Protein AF-A0A969PGS1-F1 (afdb_monomer_lite)

pLDDT: mean 83.08, std 19.64, range [33.75, 97.25]

Sequence (190 aa):
MTLTTQSNIQSPVSETIEQEKPIFIGGLQRSGTSLVRAIMGSHPSLAIYKSDLPLWTKFYKHKKDLDLNNLEVTKQLLDEIVADRKTLKIIGLTFDTEEILETLKDEPNITFGVLFKHLLKQYAKLIGRPRWGLKTPHNEFWSDAIFEAYPDAKMIHLIRDPRDVAVSVDSRGWDKPLEKPVVNGKNLPN

Radius of gyration: 22.33 Å; chains: 1; bounding box: 104×41×46 Å

Structure (mmCIF, N/CA/C/O backbone):
data_AF-A0A969PGS1-F1
#
_entry.id   AF-A0A969PGS1-F1
#
loop_
_atom_site.group_PDB
_atom_site.id
_atom_site.type_symbol
_atom_site.label_atom_id
_atom_site.label_alt_id
_atom_site.label_comp_id
_atom_site.label_asym_id
_atom_site.label_entity_id
_atom_site.label_seq_id
_atom_site.pdbx_PDB_ins_code
_atom_site.Cartn_x
_atom_site.Cartn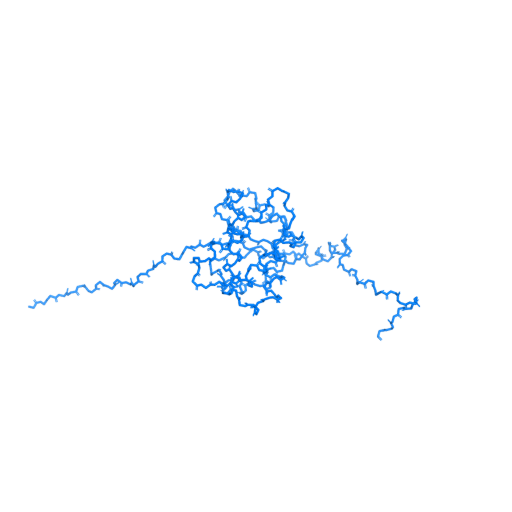_y
_atom_site.Cartn_z
_atom_site.occupancy
_atom_site.B_iso_or_equiv
_atom_site.auth_seq_id
_atom_site.auth_comp_id
_atom_site.auth_asym_id
_atom_site.auth_atom_id
_atom_site.pdbx_PDB_model_num
ATOM 1 N N . MET A 1 1 ? -61.762 -20.982 12.038 1.00 36.66 1 MET A N 1
ATOM 2 C CA . MET A 1 1 ? -61.014 -21.558 10.898 1.00 36.66 1 MET A CA 1
ATOM 3 C C . MET A 1 1 ? -60.669 -20.411 9.967 1.00 36.66 1 MET A C 1
ATOM 5 O O . MET A 1 1 ? -61.593 -19.789 9.482 1.00 36.66 1 MET A O 1
ATOM 9 N N . THR A 1 2 ? -59.441 -19.973 9.734 1.00 33.75 2 THR A N 1
ATOM 10 C CA . THR A 1 2 ? -58.105 -20.339 10.223 1.00 33.75 2 THR A CA 1
ATOM 11 C C . THR A 1 2 ? -57.273 -19.079 9.958 1.00 33.75 2 THR A C 1
ATOM 13 O O . THR A 1 2 ? -57.316 -18.554 8.849 1.00 33.75 2 THR A O 1
ATOM 16 N N . LEU A 1 3 ? -56.602 -18.548 10.981 1.00 36.88 3 LEU A N 1
ATOM 17 C CA . LEU A 1 3 ? -55.660 -17.434 10.859 1.00 36.88 3 LEU A CA 1
ATOM 18 C C . LEU A 1 3 ? -54.369 -17.983 10.245 1.00 36.88 3 LEU A C 1
ATOM 20 O O . LEU A 1 3 ? -53.770 -18.886 10.827 1.00 36.88 3 LEU A O 1
ATOM 24 N N . THR A 1 4 ? -53.945 -17.463 9.095 1.00 36.41 4 THR A N 1
ATOM 25 C CA . THR A 1 4 ? -52.651 -17.820 8.496 1.00 36.41 4 THR A CA 1
ATOM 26 C C . THR A 1 4 ? -51.683 -16.662 8.693 1.00 36.41 4 THR A C 1
ATOM 28 O O . THR A 1 4 ? -51.737 -15.645 8.005 1.00 36.41 4 THR A O 1
ATOM 31 N N . THR A 1 5 ? -50.827 -16.820 9.694 1.00 35.81 5 THR A N 1
ATOM 32 C CA . THR A 1 5 ? -49.725 -15.936 10.068 1.00 35.81 5 THR A CA 1
ATOM 33 C C . THR A 1 5 ? -48.700 -15.860 8.932 1.00 35.81 5 THR A C 1
ATOM 35 O O . THR A 1 5 ? -48.116 -16.876 8.561 1.00 35.81 5 THR A O 1
ATOM 38 N N . GLN A 1 6 ? -48.453 -14.668 8.382 1.00 36.72 6 GLN A N 1
ATOM 39 C CA . GLN A 1 6 ? -47.288 -14.433 7.526 1.00 36.72 6 GLN A CA 1
ATOM 40 C C . GLN A 1 6 ? -46.036 -14.396 8.410 1.00 36.72 6 GLN A C 1
ATOM 42 O O . GLN A 1 6 ? -45.841 -13.472 9.198 1.00 36.72 6 GLN A O 1
ATOM 47 N N . SER A 1 7 ? -45.197 -15.424 8.302 1.00 35.94 7 SER A N 1
ATOM 48 C CA . SER A 1 7 ? -43.874 -15.455 8.918 1.00 35.94 7 SER A CA 1
ATOM 49 C C . SER A 1 7 ? -42.928 -14.558 8.122 1.00 35.94 7 SER A C 1
ATOM 51 O O . SER A 1 7 ? -42.422 -14.938 7.065 1.00 35.94 7 SER A O 1
ATOM 53 N N . ASN A 1 8 ? -42.713 -13.354 8.638 1.00 36.91 8 ASN A N 1
ATOM 54 C CA . ASN A 1 8 ? -41.677 -12.435 8.200 1.00 36.91 8 ASN A CA 1
ATOM 55 C C . ASN A 1 8 ? -40.302 -13.020 8.580 1.00 36.91 8 ASN A C 1
ATOM 57 O O . ASN A 1 8 ? -39.896 -12.955 9.740 1.00 36.91 8 ASN A O 1
ATOM 61 N N . ILE A 1 9 ? -39.606 -13.645 7.625 1.00 40.38 9 ILE A N 1
ATOM 62 C CA . ILE A 1 9 ? -38.211 -14.067 7.811 1.00 40.38 9 ILE A CA 1
ATOM 63 C C . ILE A 1 9 ? -37.344 -12.831 7.575 1.00 40.38 9 ILE A C 1
ATOM 65 O O . ILE A 1 9 ? -36.879 -12.567 6.469 1.00 40.38 9 ILE A O 1
ATOM 69 N N . GLN A 1 10 ? -37.164 -12.047 8.632 1.00 38.75 10 GLN A N 1
ATOM 70 C CA . GLN A 1 10 ? -36.150 -11.005 8.680 1.00 38.75 10 GLN A CA 1
ATOM 71 C C . GLN A 1 10 ? -34.785 -11.703 8.807 1.00 38.75 10 GLN A C 1
ATOM 73 O O . GLN A 1 10 ? -34.473 -12.283 9.847 1.00 38.75 10 GLN A O 1
ATOM 78 N N . SER A 1 11 ? -33.989 -11.704 7.735 1.00 33.75 11 SER A N 1
ATOM 79 C CA . SER A 1 11 ? -32.588 -12.139 7.786 1.00 33.75 11 SER A CA 1
ATOM 80 C C . SER A 1 11 ? -31.799 -11.260 8.772 1.00 33.75 11 SER A C 1
ATOM 82 O O . SER A 1 11 ? -32.029 -10.046 8.811 1.00 33.75 11 SER A O 1
ATOM 84 N N . PRO A 1 12 ? -30.887 -11.829 9.580 1.00 40.16 12 PRO A N 1
ATOM 85 C CA . PRO A 1 12 ? -30.201 -11.075 10.616 1.00 40.16 12 PRO A CA 1
ATOM 86 C C . PRO A 1 12 ? -29.143 -10.154 9.992 1.00 40.16 12 PRO A C 1
ATOM 88 O O . PRO A 1 12 ? -28.261 -10.602 9.269 1.00 40.16 12 PRO A O 1
ATOM 91 N N . VAL A 1 13 ? -29.292 -8.860 10.280 1.00 41.94 13 VAL A N 1
ATOM 92 C CA . VAL A 1 13 ? -28.243 -7.842 10.458 1.00 41.94 13 VAL A CA 1
ATOM 93 C C . VAL A 1 13 ? -27.029 -7.973 9.523 1.00 41.94 13 VAL A C 1
ATOM 95 O O . VAL A 1 13 ? -25.998 -8.533 9.881 1.00 41.94 13 VAL A O 1
ATOM 98 N N . SER A 1 14 ? -27.115 -7.382 8.330 1.00 38.38 14 SER A N 1
ATOM 99 C CA . SER A 1 14 ? -25.914 -6.974 7.596 1.00 38.38 14 SER A CA 1
ATOM 100 C C . SER A 1 14 ? -25.406 -5.674 8.213 1.00 38.38 14 SER A C 1
ATOM 102 O O . SER A 1 14 ? -25.828 -4.590 7.813 1.00 38.38 14 SER A O 1
ATOM 104 N N . GLU A 1 15 ? -24.534 -5.776 9.216 1.00 39.56 15 GLU A N 1
ATOM 105 C CA . GLU A 1 15 ? -23.611 -4.683 9.518 1.00 39.56 15 GLU A CA 1
ATOM 106 C C . GLU A 1 15 ? -22.914 -4.317 8.207 1.00 39.56 15 GLU A C 1
ATOM 108 O O . GLU A 1 15 ? -22.317 -5.164 7.540 1.00 39.56 15 GLU A O 1
ATOM 113 N N . THR A 1 16 ? -23.069 -3.072 7.770 1.00 35.62 16 THR A N 1
ATOM 114 C CA . THR A 1 16 ? -22.354 -2.531 6.617 1.00 35.62 16 THR A CA 1
ATOM 115 C C . THR A 1 16 ? -20.860 -2.590 6.926 1.00 35.62 16 THR A C 1
ATOM 117 O O . THR A 1 16 ? -20.318 -1.665 7.522 1.00 35.62 16 THR A O 1
ATOM 120 N N . ILE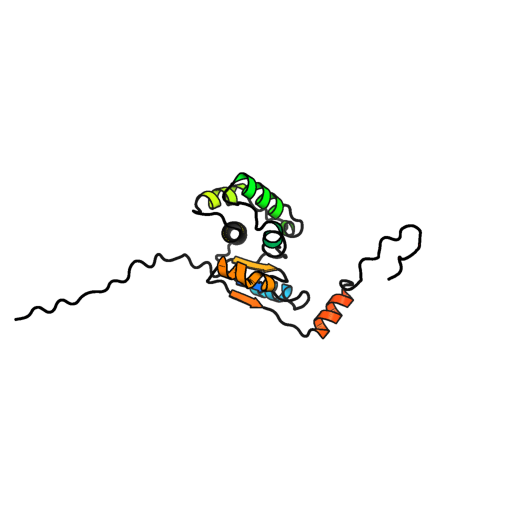 A 1 17 ? -20.194 -3.684 6.544 1.00 48.81 17 ILE A N 1
ATOM 121 C CA . ILE A 1 17 ? -18.734 -3.737 6.472 1.00 48.81 17 ILE A CA 1
ATOM 122 C C . ILE A 1 17 ? -18.348 -2.592 5.542 1.00 48.81 17 ILE A C 1
ATOM 124 O O . ILE A 1 17 ? -18.758 -2.578 4.376 1.00 48.81 17 ILE A O 1
ATOM 128 N N . GLU A 1 18 ? -17.648 -1.591 6.070 1.00 59.03 18 GLU A N 1
ATOM 129 C CA . GLU A 1 18 ? -17.181 -0.461 5.280 1.00 59.03 18 GLU A CA 1
ATOM 130 C C . GLU A 1 18 ? -16.312 -1.013 4.140 1.00 59.03 18 GLU A C 1
ATOM 132 O O . GLU A 1 18 ? -15.237 -1.568 4.354 1.00 59.03 18 GLU A O 1
ATOM 137 N N . GLN A 1 19 ? -16.842 -0.964 2.916 1.00 72.94 19 GLN A N 1
ATOM 138 C CA . GLN A 1 19 ? -16.181 -1.529 1.744 1.00 72.94 19 GLN A CA 1
ATOM 139 C C . GLN A 1 19 ? -15.018 -0.614 1.338 1.00 72.94 19 GLN A C 1
ATOM 141 O O . GLN A 1 19 ? -15.235 0.425 0.709 1.00 72.94 19 GLN A O 1
ATOM 146 N N . GLU A 1 20 ? -13.789 -0.997 1.691 1.00 83.19 20 GLU A N 1
ATOM 147 C CA . GLU A 1 20 ? -12.560 -0.248 1.398 1.00 83.19 20 GLU A CA 1
ATOM 148 C C . GLU A 1 20 ? -12.310 -0.091 -0.119 1.00 83.19 20 GLU A C 1
ATOM 150 O O . GLU A 1 20 ? -11.747 0.911 -0.573 1.00 83.19 20 GLU A O 1
ATOM 155 N N . LYS A 1 21 ? -12.736 -1.070 -0.932 1.00 92.06 21 LYS A N 1
ATOM 156 C CA . LYS A 1 21 ? -12.566 -1.153 -2.398 1.00 92.06 21 LYS A CA 1
ATOM 157 C C . LYS A 1 21 ? -11.194 -0.671 -2.895 1.00 92.06 21 LYS A C 1
ATOM 159 O O . LYS A 1 21 ? -11.147 0.148 -3.833 1.00 92.06 21 LYS A O 1
ATOM 164 N N . PRO A 1 22 ? -10.071 -1.123 -2.311 1.00 95.56 22 PRO A N 1
ATOM 165 C CA . PRO A 1 22 ? -8.759 -0.651 -2.715 1.00 95.56 22 PRO A CA 1
ATOM 166 C C . PRO A 1 22 ? -8.369 -1.180 -4.092 1.00 95.56 22 PRO A C 1
ATOM 168 O O . PRO A 1 22 ? -8.773 -2.265 -4.518 1.00 95.56 22 PRO A O 1
ATOM 171 N N . ILE A 1 23 ? -7.552 -0.403 -4.801 1.00 96.50 23 ILE A N 1
ATOM 172 C CA . ILE A 1 23 ? -7.027 -0.798 -6.110 1.00 96.50 23 ILE A CA 1
ATOM 173 C C . ILE A 1 23 ? -5.558 -1.168 -5.975 1.00 96.50 23 ILE A C 1
ATOM 175 O O . ILE A 1 23 ? -4.730 -0.337 -5.605 1.00 96.50 23 ILE A O 1
ATOM 179 N N . PHE A 1 24 ? -5.228 -2.398 -6.346 1.00 97.25 24 PHE A N 1
ATOM 180 C CA . PHE A 1 24 ? -3.862 -2.881 -6.439 1.00 97.25 24 PHE A CA 1
ATOM 181 C C . PHE A 1 24 ? -3.425 -2.934 -7.896 1.00 97.25 24 PHE A C 1
ATOM 183 O O . PHE A 1 24 ? -4.167 -3.375 -8.767 1.00 97.25 24 PHE A O 1
ATOM 190 N N . ILE A 1 25 ? -2.208 -2.476 -8.165 1.00 96.56 25 ILE A N 1
ATOM 191 C CA . ILE A 1 25 ? -1.581 -2.572 -9.482 1.00 96.56 25 ILE A CA 1
ATOM 192 C C . ILE A 1 25 ? -0.371 -3.490 -9.349 1.00 96.56 25 ILE A C 1
ATOM 194 O O . ILE A 1 25 ? 0.543 -3.211 -8.564 1.00 96.56 25 ILE A O 1
ATOM 198 N N . GLY A 1 26 ? -0.377 -4.558 -10.139 1.00 94.44 26 GLY A N 1
ATOM 199 C CA . GLY A 1 26 ? 0.683 -5.552 -10.238 1.00 94.44 26 GLY A CA 1
ATOM 200 C C . GLY A 1 26 ? 1.088 -5.806 -11.688 1.00 94.44 26 GLY A C 1
ATOM 201 O O . GLY A 1 26 ? 0.601 -5.178 -12.631 1.00 94.44 26 GLY A O 1
ATOM 202 N N . GLY A 1 27 ? 2.012 -6.730 -11.855 1.00 92.25 27 GLY A N 1
ATOM 203 C CA . GLY A 1 27 ? 2.620 -7.140 -13.104 1.00 92.25 27 GLY A CA 1
ATOM 204 C C . GLY A 1 27 ? 4.138 -7.122 -13.006 1.00 92.25 27 GLY A C 1
ATOM 205 O O . GLY A 1 27 ? 4.740 -6.456 -12.149 1.00 92.25 27 GLY A O 1
ATOM 206 N N . LEU A 1 28 ? 4.750 -7.821 -13.959 1.00 89.44 28 LEU A N 1
ATOM 207 C CA . LEU A 1 28 ? 6.194 -7.887 -14.116 1.00 89.44 28 LEU A CA 1
ATOM 208 C C . LEU A 1 28 ? 6.804 -6.476 -14.207 1.00 89.44 28 LEU A C 1
ATOM 210 O O . LEU A 1 28 ? 6.205 -5.519 -14.722 1.00 89.44 28 LEU A O 1
ATOM 214 N N . GLN A 1 29 ? 8.029 -6.325 -13.699 1.00 85.94 29 GLN A N 1
ATOM 215 C CA . GLN A 1 29 ? 8.779 -5.094 -13.917 1.00 85.94 29 GLN A CA 1
ATOM 216 C C . GLN A 1 29 ? 8.887 -4.810 -15.420 1.00 85.94 29 GLN A C 1
ATOM 218 O O . GLN A 1 29 ? 8.986 -5.719 -16.234 1.00 85.94 29 GLN A O 1
ATOM 223 N N . ARG A 1 30 ? 8.888 -3.523 -15.785 1.00 89.38 30 ARG A N 1
ATOM 224 C CA . ARG A 1 30 ? 8.937 -3.035 -17.181 1.00 89.38 30 ARG A CA 1
ATOM 225 C C . ARG A 1 30 ? 7.651 -3.224 -18.010 1.00 89.38 30 ARG A C 1
ATOM 227 O O . ARG A 1 30 ? 7.603 -2.754 -19.146 1.00 89.38 30 ARG A O 1
ATOM 234 N N . SER A 1 31 ? 6.570 -3.737 -17.422 1.00 91.50 31 SER A N 1
ATOM 235 C CA . SER A 1 31 ? 5.251 -3.850 -18.078 1.00 91.50 31 SER A CA 1
ATOM 236 C C . SER A 1 31 ? 4.413 -2.561 -18.075 1.00 91.50 31 SER A C 1
ATOM 238 O O . SER A 1 31 ? 3.216 -2.600 -18.324 1.00 91.50 31 SER A O 1
ATOM 240 N N . GLY A 1 32 ? 4.998 -1.400 -17.756 1.00 91.75 32 GLY A N 1
ATOM 241 C CA . GLY A 1 32 ? 4.262 -0.126 -17.720 1.00 91.75 32 GLY A CA 1
ATOM 242 C C . GLY A 1 32 ? 3.457 0.128 -16.438 1.00 91.75 32 GLY A C 1
ATOM 243 O O . GLY A 1 32 ? 2.676 1.075 -16.384 1.00 91.75 32 GLY A O 1
ATOM 244 N N . THR A 1 33 ? 3.681 -0.639 -15.364 1.00 93.06 33 THR A N 1
ATOM 245 C CA . THR A 1 33 ? 2.947 -0.480 -14.088 1.00 93.06 33 THR A CA 1
ATOM 246 C C . THR A 1 33 ? 3.081 0.930 -13.497 1.00 93.06 33 THR A C 1
ATOM 248 O O . THR A 1 33 ? 2.145 1.454 -12.899 1.00 93.06 33 THR A O 1
ATOM 251 N N . SER A 1 34 ? 4.225 1.594 -13.694 1.00 92.25 34 SER A N 1
ATOM 252 C CA . SER A 1 34 ? 4.438 2.987 -13.271 1.00 92.25 34 SER A CA 1
ATOM 253 C C . SER A 1 34 ? 3.651 4.011 -14.095 1.00 92.25 34 SER A C 1
ATOM 255 O O . SER A 1 34 ? 3.291 5.049 -13.544 1.00 92.25 34 SER A O 1
ATOM 257 N N . LEU A 1 35 ? 3.384 3.730 -15.376 1.00 94.38 35 LEU A N 1
ATOM 258 C CA . LEU A 1 35 ? 2.561 4.584 -16.237 1.00 94.38 35 LEU A CA 1
ATOM 259 C C . LEU A 1 35 ? 1.092 4.485 -15.824 1.00 94.38 35 LEU A C 1
ATOM 261 O O . LEU A 1 35 ? 0.465 5.506 -15.566 1.00 94.38 35 LEU A O 1
ATOM 265 N N . VAL A 1 36 ? 0.573 3.264 -15.662 1.00 94.81 36 VAL A N 1
ATOM 266 C CA . VAL A 1 36 ? -0.807 3.050 -15.192 1.00 94.81 36 VAL A CA 1
ATOM 267 C C . VAL A 1 36 ? -1.017 3.666 -13.810 1.00 94.81 36 VAL A C 1
ATOM 269 O O . VAL A 1 36 ? -1.988 4.385 -13.606 1.00 94.81 36 VAL A O 1
ATOM 272 N N . ARG A 1 37 ? -0.061 3.503 -12.886 1.00 94.88 37 ARG A N 1
ATOM 273 C CA . ARG A 1 37 ? -0.065 4.207 -11.593 1.00 94.88 37 ARG A CA 1
ATOM 274 C C . ARG A 1 37 ? -0.165 5.725 -11.749 1.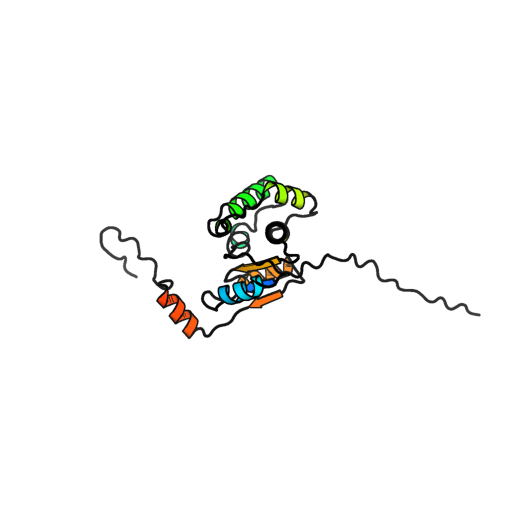00 94.88 37 ARG A C 1
ATOM 276 O O . ARG A 1 37 ? -0.884 6.355 -10.984 1.00 94.88 37 ARG A O 1
ATOM 283 N N . ALA A 1 38 ? 0.572 6.319 -12.690 1.00 94.31 38 ALA A N 1
ATOM 284 C CA . ALA A 1 38 ? 0.536 7.762 -12.919 1.00 94.31 38 ALA A CA 1
ATOM 285 C C . ALA A 1 38 ? -0.830 8.225 -13.452 1.00 94.31 38 ALA A C 1
ATOM 287 O O . ALA A 1 38 ? -1.360 9.205 -12.941 1.00 94.31 38 ALA A O 1
ATOM 288 N N . ILE A 1 39 ? -1.411 7.488 -14.406 1.00 95.56 39 ILE A N 1
ATOM 289 C CA . ILE A 1 39 ? -2.744 7.765 -14.967 1.00 95.56 39 ILE A CA 1
ATOM 290 C C . ILE A 1 39 ? -3.829 7.619 -13.894 1.00 95.56 39 ILE A C 1
ATOM 292 O O . ILE A 1 39 ? -4.684 8.480 -13.739 1.00 95.56 39 ILE A O 1
ATOM 296 N N . MET A 1 40 ? -3.804 6.539 -13.116 1.00 94.81 40 MET A N 1
ATOM 297 C CA . MET A 1 40 ? -4.817 6.317 -12.084 1.00 94.81 40 MET A CA 1
ATOM 298 C C . MET A 1 40 ? -4.658 7.271 -10.900 1.00 94.81 40 MET A C 1
ATOM 300 O O . MET A 1 40 ? -5.647 7.773 -10.374 1.00 94.81 40 MET A O 1
ATOM 304 N N . GLY A 1 41 ? -3.418 7.559 -10.501 1.00 92.88 41 GLY A N 1
ATOM 305 C CA . GLY A 1 41 ? -3.109 8.486 -9.414 1.00 92.88 41 GLY A CA 1
ATOM 306 C C . GLY A 1 41 ? -3.395 9.957 -9.737 1.00 92.88 41 GLY A C 1
ATOM 307 O O . GLY A 1 41 ? -3.347 10.781 -8.827 1.00 92.88 41 GLY A O 1
ATOM 308 N N . SER A 1 42 ? -3.695 10.313 -10.995 1.00 94.12 42 SER A N 1
ATOM 309 C CA . SER A 1 42 ? -4.196 11.651 -11.339 1.00 94.12 42 SER A CA 1
ATOM 310 C C . SER A 1 42 ? -5.702 11.801 -11.111 1.00 94.12 42 SER A C 1
ATOM 312 O O . SER A 1 42 ? -6.213 12.918 -11.172 1.00 94.12 42 SER A O 1
ATOM 314 N N . HIS A 1 43 ? -6.428 10.708 -10.852 1.00 95.62 43 HIS A N 1
ATOM 315 C CA . HIS A 1 43 ? -7.863 10.764 -10.608 1.00 95.62 43 HIS A CA 1
ATOM 316 C C . HIS A 1 43 ? -8.167 11.419 -9.248 1.00 95.62 43 HIS A C 1
ATOM 318 O O . HIS A 1 43 ? -7.583 11.030 -8.232 1.00 95.62 43 HIS A O 1
ATOM 324 N N . PRO A 1 44 ? -9.121 12.368 -9.167 1.00 95.44 44 PRO A N 1
ATOM 325 C CA . PRO A 1 44 ? -9.325 13.154 -7.957 1.00 95.44 44 PRO A CA 1
ATOM 326 C C . PRO A 1 44 ? -9.873 12.371 -6.758 1.00 95.44 44 PRO A C 1
ATOM 328 O O . PRO A 1 44 ? -9.863 12.874 -5.637 1.00 95.44 44 PRO A O 1
ATOM 331 N N . SER A 1 45 ? -10.340 11.145 -6.981 1.00 95.38 45 SER A N 1
ATOM 332 C CA . SER A 1 45 ? -10.902 10.288 -5.939 1.00 95.38 45 SER A CA 1
ATOM 333 C C . SER A 1 45 ? -9.952 9.194 -5.437 1.00 95.38 45 SER A C 1
ATOM 335 O O . SER A 1 45 ? -10.383 8.393 -4.615 1.00 95.38 45 SER A O 1
ATOM 337 N N . LEU A 1 46 ? -8.728 9.073 -5.969 1.00 95.75 46 LEU A N 1
ATOM 338 C CA . LEU A 1 46 ? -7.862 7.918 -5.712 1.00 95.75 46 LEU A CA 1
ATOM 339 C C . LEU A 1 46 ? -6.428 8.341 -5.385 1.00 95.75 46 LEU A C 1
ATOM 341 O O . LEU A 1 46 ? -5.732 8.935 -6.204 1.00 95.75 46 LEU A O 1
ATOM 345 N N . ALA A 1 47 ? -5.971 7.970 -4.197 1.00 95.06 47 ALA A N 1
ATOM 346 C CA . ALA A 1 47 ? -4.580 8.044 -3.797 1.00 95.06 47 ALA A CA 1
ATOM 347 C C . ALA A 1 47 ? -3.853 6.758 -4.182 1.00 95.06 47 ALA A C 1
ATOM 349 O O . ALA A 1 47 ? -4.179 5.689 -3.679 1.00 95.06 47 ALA A O 1
ATOM 350 N N . ILE A 1 48 ? -2.824 6.856 -5.021 1.00 93.81 48 IL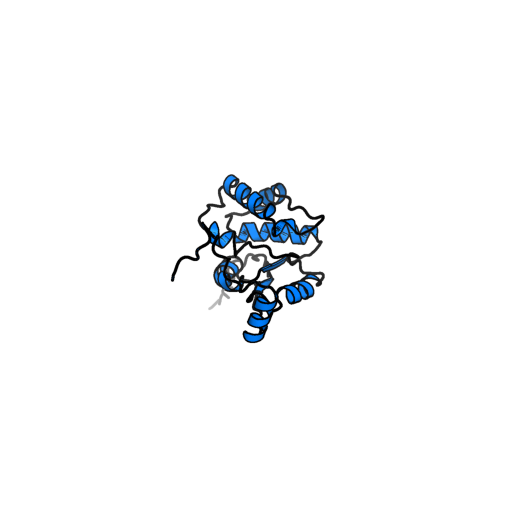E A N 1
ATOM 351 C CA . ILE A 1 48 ? -1.842 5.782 -5.188 1.00 93.81 48 ILE A CA 1
ATOM 352 C C . ILE A 1 48 ? -0.472 6.364 -4.888 1.00 93.81 48 ILE A C 1
ATOM 354 O O . ILE A 1 48 ? -0.104 7.394 -5.461 1.00 93.81 48 ILE A O 1
ATOM 358 N N . TYR A 1 49 ? 0.280 5.699 -4.009 1.00 88.62 49 TYR A N 1
ATOM 359 C CA . TYR A 1 49 ? 1.613 6.150 -3.624 1.00 88.62 49 TYR A CA 1
ATOM 360 C C . TYR A 1 49 ? 2.475 6.419 -4.864 1.00 88.62 49 TYR A C 1
ATOM 362 O O . TYR A 1 49 ? 2.481 5.637 -5.816 1.00 88.62 49 TYR A O 1
ATOM 370 N N . LYS A 1 50 ? 3.174 7.562 -4.901 1.00 84.38 50 LYS A N 1
ATOM 371 C CA . LYS A 1 50 ? 3.900 8.010 -6.109 1.00 84.38 50 LYS A CA 1
ATOM 372 C C . LYS A 1 50 ? 5.088 7.113 -6.473 1.00 84.38 50 LYS A C 1
ATOM 374 O O . LYS A 1 50 ? 5.519 7.105 -7.626 1.00 84.38 50 LYS A O 1
ATOM 379 N N . SER A 1 51 ? 5.593 6.364 -5.500 1.00 83.56 51 SER A N 1
ATOM 380 C CA . SER A 1 51 ? 6.680 5.396 -5.629 1.00 83.56 51 SER A CA 1
ATOM 381 C C . SER A 1 51 ? 6.179 3.983 -5.316 1.00 83.56 51 SER A C 1
ATOM 383 O O . SER A 1 51 ? 5.040 3.796 -4.899 1.00 83.56 51 SER A O 1
ATOM 385 N N . ASP A 1 52 ? 7.041 2.988 -5.506 1.00 85.25 52 ASP A N 1
ATOM 386 C CA . ASP A 1 52 ? 6.801 1.646 -4.985 1.00 85.25 52 ASP A CA 1
ATOM 387 C C . ASP A 1 52 ? 6.840 1.685 -3.454 1.00 85.25 52 ASP A C 1
ATOM 389 O O . ASP A 1 52 ? 7.817 2.167 -2.873 1.00 85.25 52 ASP A O 1
ATOM 393 N N . LEU A 1 53 ? 5.801 1.147 -2.822 1.00 89.31 53 LEU A N 1
ATOM 394 C CA . LEU A 1 53 ? 5.704 0.984 -1.376 1.00 89.31 53 LEU A CA 1
ATOM 395 C C . LEU A 1 53 ? 5.650 -0.528 -1.095 1.00 89.31 53 LEU A C 1
ATOM 397 O O . LEU A 1 53 ? 4.609 -1.157 -1.314 1.00 89.31 53 LEU A O 1
ATOM 401 N N . PRO A 1 54 ? 6.779 -1.169 -0.731 1.00 91.38 54 PRO A N 1
ATOM 402 C CA . PRO A 1 54 ? 6.934 -2.624 -0.786 1.00 91.38 54 PRO A CA 1
ATOM 403 C C . PRO A 1 54 ? 6.295 -3.352 0.411 1.00 91.38 54 PRO A C 1
ATOM 405 O O . PRO A 1 54 ? 6.918 -4.212 1.029 1.00 91.38 54 PRO A O 1
ATOM 408 N N . LEU A 1 55 ? 5.044 -3.016 0.735 1.00 94.75 55 LEU A N 1
ATOM 409 C CA . LEU A 1 55 ? 4.293 -3.564 1.868 1.00 94.75 55 LEU A CA 1
ATOM 410 C C . LEU A 1 55 ? 4.197 -5.090 1.782 1.00 94.75 55 LEU A C 1
ATOM 412 O O . LEU A 1 55 ? 4.719 -5.795 2.639 1.00 94.75 55 LEU A O 1
ATOM 416 N N . TRP A 1 56 ? 3.641 -5.607 0.688 1.00 95.69 56 TRP A N 1
ATOM 417 C CA . TRP A 1 56 ? 3.481 -7.049 0.490 1.00 95.69 56 TRP A CA 1
ATOM 418 C C . TRP A 1 56 ? 4.787 -7.738 0.079 1.00 95.69 56 TRP A C 1
ATOM 420 O O . TRP A 1 56 ? 5.173 -8.768 0.625 1.00 95.69 56 TRP A O 1
ATOM 430 N N . THR A 1 57 ? 5.523 -7.127 -0.852 1.00 93.38 57 THR A N 1
ATOM 431 C CA . THR A 1 57 ? 6.687 -7.751 -1.501 1.00 93.38 57 THR A CA 1
ATOM 432 C C . THR A 1 57 ? 7.961 -7.764 -0.657 1.00 93.38 57 THR A C 1
ATOM 434 O O . THR A 1 57 ? 8.877 -8.528 -0.971 1.00 93.38 57 THR A O 1
ATOM 437 N N . LYS A 1 58 ? 8.032 -6.948 0.404 1.00 93.81 58 LYS A N 1
ATOM 438 C CA . LYS A 1 58 ? 9.142 -6.922 1.367 1.00 93.81 58 LYS A CA 1
ATOM 439 C C . LYS A 1 58 ? 8.645 -7.188 2.786 1.00 93.81 58 LYS A C 1
ATOM 441 O O . LYS A 1 58 ? 9.058 -8.176 3.381 1.00 93.81 58 LYS A O 1
ATOM 446 N N . PHE A 1 59 ? 7.793 -6.323 3.331 1.00 95.44 59 PHE A N 1
ATOM 447 C CA . PHE A 1 59 ? 7.481 -6.364 4.763 1.00 95.44 59 PHE A CA 1
ATOM 448 C C . PHE A 1 59 ? 6.640 -7.580 5.136 1.00 95.44 59 PHE A C 1
ATOM 450 O O . PHE A 1 59 ? 7.086 -8.377 5.950 1.00 95.44 59 PHE A O 1
ATOM 457 N N . TYR A 1 60 ? 5.506 -7.801 4.474 1.00 96.31 60 TYR A N 1
ATOM 458 C CA . TYR A 1 60 ? 4.710 -9.011 4.681 1.00 96.31 60 TYR A CA 1
ATOM 459 C C . TYR A 1 60 ? 5.535 -10.268 4.383 1.00 96.31 60 TYR A C 1
ATOM 461 O O . TYR A 1 60 ? 5.669 -11.136 5.239 1.00 96.31 60 TYR A O 1
ATOM 469 N N . LYS A 1 61 ? 6.196 -10.321 3.215 1.00 94.88 61 LYS A N 1
ATOM 470 C CA . LYS A 1 61 ? 7.060 -11.445 2.819 1.00 94.88 61 LYS A CA 1
ATOM 471 C C . LYS A 1 61 ? 8.037 -11.890 3.913 1.00 94.88 61 LYS A C 1
ATOM 473 O O . LYS A 1 61 ? 8.218 -13.089 4.105 1.00 94.88 61 LYS A O 1
ATOM 478 N N . HIS A 1 62 ? 8.713 -10.943 4.561 1.00 96.19 62 HIS A N 1
ATOM 479 C CA . HIS A 1 62 ? 9.808 -11.231 5.490 1.00 96.19 62 HIS A CA 1
ATOM 480 C C . HIS A 1 62 ? 9.408 -11.192 6.964 1.00 96.19 62 HIS A C 1
ATOM 482 O O . HIS A 1 62 ? 10.180 -11.662 7.793 1.00 96.19 62 HIS A O 1
ATOM 488 N N . LYS A 1 63 ? 8.252 -10.613 7.297 1.00 95.75 63 LYS A N 1
ATOM 489 C CA . LYS A 1 63 ? 7.838 -10.357 8.680 1.00 95.75 63 LYS A CA 1
ATOM 490 C C . LYS A 1 63 ? 6.467 -10.943 9.028 1.00 95.75 63 LYS A C 1
ATOM 492 O O . LYS A 1 63 ? 5.999 -10.691 10.127 1.00 95.75 63 LYS A O 1
ATOM 497 N N . LYS A 1 64 ? 5.832 -11.726 8.146 1.00 92.62 64 LYS A N 1
ATOM 498 C CA . LYS A 1 64 ? 4.484 -12.299 8.354 1.00 92.62 64 LYS A CA 1
ATOM 499 C C . LYS A 1 64 ? 4.279 -13.054 9.677 1.00 92.62 64 LYS A C 1
ATOM 501 O O . LYS A 1 64 ? 3.142 -13.172 10.107 1.00 92.62 64 LYS A O 1
ATOM 506 N N . ASP A 1 65 ? 5.353 -13.546 10.294 1.00 95.38 65 ASP A N 1
ATOM 507 C CA . ASP A 1 65 ? 5.308 -14.300 11.553 1.00 95.38 65 ASP A CA 1
ATOM 508 C C . ASP A 1 65 ? 5.345 -13.392 12.804 1.00 95.38 65 ASP A C 1
ATOM 510 O O . ASP A 1 65 ? 5.307 -13.891 13.927 1.00 95.38 65 ASP A O 1
ATOM 514 N N . LEU A 1 66 ? 5.447 -12.065 12.637 1.00 95.56 66 LEU A N 1
ATOM 515 C CA . LEU A 1 66 ? 5.353 -11.110 13.743 1.00 95.56 66 LEU A CA 1
ATOM 516 C C . LEU A 1 66 ? 3.923 -11.039 14.287 1.00 95.56 66 LEU A C 1
ATOM 518 O O . LEU A 1 66 ? 2.966 -10.921 13.521 1.00 95.56 66 LEU A O 1
ATOM 522 N N . ASP A 1 67 ? 3.798 -11.002 15.612 1.00 95.94 67 ASP A N 1
ATOM 523 C CA . ASP A 1 67 ? 2.539 -10.680 16.279 1.00 95.94 67 ASP A CA 1
ATOM 524 C C . ASP A 1 67 ? 2.344 -9.161 16.335 1.00 95.94 67 ASP A C 1
ATOM 526 O O . ASP A 1 67 ? 2.991 -8.458 17.115 1.00 95.94 67 ASP A O 1
ATOM 530 N N . LEU A 1 68 ? 1.448 -8.658 15.488 1.00 96.25 68 LEU A N 1
ATOM 531 C CA . LEU A 1 68 ? 1.149 -7.232 15.401 1.00 96.25 68 LEU A CA 1
ATOM 532 C C . LEU A 1 68 ? 0.127 -6.758 16.450 1.00 96.25 68 LEU A C 1
ATOM 534 O O . LEU A 1 68 ? -0.100 -5.553 16.576 1.00 96.25 68 LEU A O 1
ATOM 538 N N . ASN A 1 69 ? -0.452 -7.654 17.256 1.00 95.50 69 ASN A N 1
ATOM 539 C CA . ASN A 1 69 ? -1.248 -7.233 18.414 1.00 95.50 69 ASN A CA 1
ATOM 540 C C . ASN A 1 69 ? -0.362 -6.692 19.546 1.00 95.50 69 ASN A C 1
ATOM 542 O O . ASN A 1 69 ? -0.831 -5.952 20.411 1.00 95.50 69 ASN A O 1
ATOM 546 N N . ASN A 1 70 ? 0.942 -6.983 19.517 1.00 96.19 70 ASN A N 1
ATOM 547 C CA . ASN A 1 70 ? 1.914 -6.278 20.335 1.00 96.19 70 ASN A CA 1
ATOM 548 C C . ASN A 1 70 ? 2.225 -4.905 19.710 1.00 96.19 70 ASN A C 1
ATOM 550 O O . ASN A 1 70 ? 2.958 -4.801 18.724 1.00 96.19 70 ASN A O 1
ATOM 554 N N . LEU A 1 71 ? 1.700 -3.834 20.315 1.00 94.06 71 LEU A N 1
ATOM 555 C CA . LEU A 1 71 ? 1.875 -2.464 19.815 1.00 94.06 71 LEU A CA 1
ATOM 556 C C . LEU A 1 71 ? 3.339 -2.008 19.750 1.00 94.06 71 LEU A C 1
ATOM 558 O O . LEU A 1 71 ? 3.668 -1.179 18.905 1.00 94.06 71 LEU A O 1
ATOM 562 N N . GLU A 1 72 ? 4.228 -2.549 20.585 1.00 95.75 72 GLU A N 1
ATOM 563 C CA . GLU A 1 72 ? 5.657 -2.237 20.507 1.00 95.75 72 GLU A CA 1
ATOM 564 C C . GLU A 1 72 ? 6.284 -2.844 19.244 1.00 95.75 72 GLU A C 1
ATOM 566 O O . GLU A 1 72 ? 6.996 -2.155 18.512 1.00 95.75 72 GLU A O 1
ATOM 571 N N . VAL A 1 73 ? 5.950 -4.100 18.929 1.00 96.56 73 VAL A N 1
ATOM 572 C CA . VAL A 1 73 ? 6.377 -4.775 17.689 1.00 96.56 73 VAL A CA 1
ATOM 573 C C . VAL A 1 73 ? 5.800 -4.063 16.466 1.00 96.56 73 VAL A C 1
ATOM 575 O O . VAL A 1 73 ? 6.518 -3.801 15.498 1.00 96.56 73 VAL A O 1
ATOM 578 N N . THR A 1 74 ? 4.522 -3.690 16.517 1.00 96.94 74 THR A N 1
ATOM 579 C CA . THR A 1 74 ? 3.854 -2.946 15.442 1.00 96.94 74 THR A CA 1
ATOM 580 C C . THR A 1 74 ? 4.478 -1.578 15.225 1.00 96.94 74 THR A C 1
ATOM 582 O O . THR A 1 74 ? 4.728 -1.210 14.077 1.00 96.94 74 THR A O 1
ATOM 585 N N . LYS A 1 75 ? 4.812 -0.852 16.298 1.00 96.00 75 LYS A N 1
ATOM 586 C CA . LYS A 1 75 ? 5.536 0.418 16.204 1.00 96.00 75 LYS A CA 1
ATOM 587 C C . LYS A 1 75 ? 6.900 0.238 15.545 1.00 96.00 75 LYS A C 1
ATOM 589 O O . LYS A 1 75 ? 7.211 0.966 14.610 1.00 96.00 75 LYS A O 1
ATOM 594 N N . GLN A 1 76 ? 7.688 -0.746 15.980 1.00 96.19 76 GLN A N 1
ATOM 595 C CA . GLN A 1 76 ? 9.003 -1.019 15.390 1.00 96.19 76 GLN A CA 1
ATOM 596 C C . GLN A 1 76 ? 8.903 -1.338 13.893 1.00 96.19 76 GLN A C 1
ATOM 598 O O . GLN A 1 76 ? 9.697 -0.838 13.095 1.00 96.19 76 GLN A O 1
ATOM 603 N N . LEU A 1 77 ? 7.911 -2.140 13.494 1.00 96.25 77 LEU A N 1
ATOM 604 C CA . LEU A 1 77 ? 7.661 -2.440 12.087 1.00 96.25 77 LEU A CA 1
ATOM 605 C C . LEU A 1 77 ? 7.231 -1.191 11.306 1.00 96.25 77 LEU A C 1
ATOM 607 O O . LEU A 1 77 ? 7.703 -0.983 10.189 1.00 96.25 77 LEU A O 1
ATOM 611 N N . LEU A 1 78 ? 6.347 -0.369 11.869 1.00 94.38 78 LEU A N 1
ATOM 612 C CA . LEU A 1 78 ? 5.885 0.865 11.241 1.00 94.38 78 LEU A CA 1
ATOM 613 C C . LEU A 1 78 ? 7.041 1.851 11.032 1.00 94.38 78 LEU A C 1
ATOM 615 O O . LEU A 1 78 ? 7.211 2.359 9.924 1.00 94.38 78 LEU A O 1
ATOM 619 N N . ASP A 1 79 ? 7.890 2.032 12.043 1.00 92.94 79 ASP A N 1
ATOM 620 C CA . ASP A 1 79 ? 9.100 2.849 11.954 1.00 92.94 79 ASP A CA 1
ATOM 621 C C . ASP A 1 79 ? 10.055 2.310 10.869 1.00 92.94 79 ASP A C 1
ATOM 623 O O . ASP A 1 79 ? 10.587 3.082 10.067 1.00 92.94 79 ASP A O 1
ATOM 627 N N . GLU A 1 80 ? 10.215 0.984 10.755 1.00 93.31 80 GLU A N 1
ATOM 628 C CA . GLU A 1 80 ? 10.998 0.351 9.680 1.00 93.31 80 GLU A CA 1
ATOM 629 C C . GLU A 1 80 ? 10.395 0.618 8.286 1.00 93.31 80 GLU A C 1
ATOM 631 O O . GLU A 1 80 ? 11.127 0.871 7.322 1.00 93.31 80 GLU A O 1
ATOM 636 N N . ILE A 1 81 ? 9.063 0.577 8.159 1.00 92.19 81 ILE A N 1
ATOM 637 C CA . ILE A 1 81 ? 8.353 0.861 6.904 1.00 92.19 81 ILE A CA 1
ATOM 638 C C . ILE A 1 81 ? 8.556 2.316 6.490 1.00 92.19 81 ILE A C 1
ATOM 640 O O . ILE A 1 81 ? 8.893 2.571 5.329 1.00 92.19 81 ILE A O 1
ATOM 644 N N . VAL A 1 82 ? 8.362 3.256 7.415 1.00 88.88 82 VAL A N 1
ATOM 645 C CA . VAL A 1 82 ? 8.473 4.698 7.159 1.00 88.88 82 VAL A CA 1
ATOM 646 C C . VAL A 1 82 ? 9.917 5.091 6.841 1.00 88.88 82 VAL A C 1
ATOM 648 O O . VAL A 1 82 ? 10.140 5.881 5.924 1.00 88.88 82 VAL A O 1
ATOM 651 N N . ALA A 1 83 ? 10.901 4.486 7.514 1.00 87.88 83 ALA A N 1
ATOM 652 C CA . ALA A 1 83 ? 12.323 4.730 7.274 1.00 87.88 83 ALA A CA 1
ATOM 653 C C . ALA A 1 83 ? 12.862 4.099 5.973 1.00 87.88 83 ALA A C 1
ATOM 655 O O . ALA A 1 83 ? 13.975 4.420 5.539 1.00 87.88 83 ALA A O 1
ATOM 656 N N . ASP A 1 84 ? 12.116 3.199 5.322 1.00 85.38 84 ASP A N 1
ATOM 657 C CA . ASP A 1 84 ? 12.571 2.575 4.082 1.00 85.38 84 ASP A CA 1
ATOM 658 C C . ASP A 1 84 ? 12.760 3.617 2.973 1.00 85.38 84 ASP A C 1
ATOM 660 O O . ASP A 1 84 ? 11.890 4.434 2.666 1.00 85.38 84 ASP A O 1
ATOM 664 N N . ARG A 1 85 ? 13.915 3.559 2.300 1.00 72.44 85 ARG A N 1
ATOM 665 C CA . ARG A 1 85 ? 14.276 4.514 1.242 1.00 72.44 85 ARG A CA 1
ATOM 666 C C . ARG A 1 85 ? 13.276 4.569 0.091 1.00 72.44 85 ARG A C 1
ATOM 668 O O . ARG A 1 85 ? 13.300 5.546 -0.648 1.00 72.44 85 ARG A O 1
ATOM 675 N N . LYS A 1 86 ? 12.473 3.527 -0.159 1.00 69.94 86 LYS A N 1
ATOM 676 C CA . LYS A 1 86 ? 11.415 3.555 -1.182 1.00 69.94 86 LYS A CA 1
ATOM 677 C C . LYS A 1 86 ? 10.151 4.243 -0.668 1.00 69.94 86 LYS A C 1
ATOM 679 O O . LYS A 1 86 ? 9.474 4.884 -1.476 1.00 69.94 86 LYS A O 1
ATOM 684 N N . THR A 1 87 ? 9.901 4.169 0.637 1.00 70.38 87 THR A N 1
ATOM 685 C CA . THR A 1 87 ? 8.844 4.901 1.340 1.00 70.38 87 THR A CA 1
ATOM 686 C C . THR A 1 87 ? 9.170 6.391 1.406 1.00 70.38 87 THR A C 1
ATOM 688 O O . THR A 1 87 ? 8.363 7.190 0.956 1.00 70.38 87 THR A O 1
ATOM 691 N N . LEU A 1 88 ? 10.387 6.796 1.780 1.00 65.00 88 LEU A N 1
ATOM 692 C CA . LEU A 1 88 ? 10.799 8.212 1.911 1.00 65.00 88 LEU A CA 1
ATOM 693 C C . LEU A 1 88 ? 10.827 9.042 0.605 1.00 65.00 88 LEU A C 1
ATOM 695 O O . LEU A 1 88 ? 11.223 10.204 0.607 1.00 65.00 88 LEU A O 1
ATOM 699 N N . LYS A 1 89 ? 10.435 8.481 -0.544 1.00 62.47 89 LYS A N 1
ATOM 700 C CA . LYS A 1 89 ? 10.601 9.123 -1.863 1.00 62.47 89 LYS A CA 1
ATOM 701 C C . LYS A 1 89 ? 9.655 10.288 -2.150 1.00 62.47 89 LYS A C 1
ATOM 703 O O . LYS A 1 89 ? 9.691 10.812 -3.265 1.00 62.47 89 LYS A O 1
ATOM 708 N N . ILE A 1 90 ? 8.803 10.690 -1.208 1.00 64.75 90 ILE A N 1
ATOM 709 C CA . ILE A 1 90 ? 7.895 11.820 -1.413 1.00 64.75 90 ILE A CA 1
ATOM 710 C C . ILE A 1 90 ? 8.384 13.027 -0.615 1.00 64.75 90 ILE A C 1
ATOM 712 O O . ILE A 1 90 ? 8.279 13.079 0.603 1.00 64.75 90 ILE A O 1
ATOM 716 N N . ILE A 1 91 ? 8.904 14.019 -1.339 1.00 59.09 91 ILE A N 1
ATOM 717 C CA . ILE A 1 91 ? 9.293 15.316 -0.780 1.00 59.09 91 ILE A CA 1
ATOM 718 C C . ILE A 1 91 ? 8.046 15.996 -0.199 1.00 59.09 91 ILE A C 1
ATOM 720 O O . ILE A 1 91 ? 7.052 16.163 -0.907 1.00 59.09 91 ILE A O 1
ATOM 724 N N . GLY A 1 92 ? 8.121 16.400 1.071 1.00 64.31 92 GLY A N 1
ATOM 725 C CA . GLY A 1 92 ? 7.096 17.209 1.736 1.00 64.31 92 GLY A CA 1
ATOM 726 C C . GLY A 1 92 ? 5.911 16.440 2.326 1.00 64.31 92 GLY A C 1
ATOM 727 O O . GLY A 1 92 ? 4.957 17.085 2.745 1.00 64.31 92 GLY A O 1
ATOM 728 N N . LEU A 1 93 ? 5.950 15.102 2.371 1.00 73.88 93 LEU A N 1
ATOM 729 C CA . LEU A 1 93 ? 4.974 14.292 3.109 1.00 73.88 93 LEU A CA 1
ATOM 730 C C . LEU A 1 93 ? 5.695 13.355 4.077 1.00 73.88 93 LEU A C 1
ATOM 732 O O . LEU A 1 93 ? 6.543 12.565 3.665 1.00 73.88 93 LEU A O 1
ATOM 736 N N . THR A 1 94 ? 5.327 13.435 5.349 1.00 80.69 94 THR A N 1
ATOM 737 C CA . THR A 1 94 ? 5.791 12.543 6.413 1.00 80.69 94 THR A CA 1
ATOM 738 C C . THR A 1 94 ? 4.610 11.736 6.922 1.00 80.69 94 THR A C 1
ATOM 740 O O . THR A 1 94 ? 3.544 12.298 7.165 1.00 80.69 94 THR A O 1
ATOM 743 N N . PHE A 1 95 ? 4.797 10.425 7.059 1.00 86.75 95 PHE A N 1
ATOM 744 C CA . PHE A 1 95 ? 3.852 9.599 7.801 1.00 86.75 95 PHE A CA 1
ATOM 745 C C . PHE A 1 95 ? 3.976 9.941 9.284 1.00 86.75 95 PHE A C 1
ATOM 747 O O . PHE A 1 95 ? 5.092 10.079 9.787 1.00 86.75 95 PHE A O 1
ATOM 754 N N . ASP A 1 96 ? 2.839 10.102 9.945 1.00 90.81 96 ASP A N 1
ATOM 755 C CA . ASP A 1 96 ? 2.768 10.301 11.388 1.00 90.81 96 ASP A CA 1
ATOM 756 C C . ASP A 1 96 ? 2.526 8.922 12.015 1.00 90.81 96 ASP A C 1
ATOM 758 O O . ASP A 1 96 ? 1.424 8.367 11.940 1.00 90.81 96 ASP A O 1
ATOM 762 N N . THR A 1 97 ? 3.611 8.321 12.514 1.00 91.94 97 THR A N 1
ATOM 763 C CA . THR A 1 97 ? 3.609 6.985 13.123 1.00 91.94 97 THR A CA 1
ATOM 764 C C . THR A 1 97 ? 2.681 6.961 14.332 1.00 91.94 97 THR A C 1
ATOM 766 O O . THR A 1 97 ? 1.937 6.000 14.514 1.00 91.94 97 THR A O 1
ATOM 769 N N . GLU A 1 98 ? 2.712 8.006 15.154 1.00 93.62 98 GLU A N 1
ATOM 770 C CA . GLU A 1 98 ? 1.911 8.128 16.364 1.00 93.62 98 GLU A CA 1
ATOM 771 C C . GLU A 1 98 ? 0.414 8.208 16.042 1.00 93.62 98 GLU A C 1
ATOM 773 O O . GLU A 1 98 ? -0.371 7.497 16.668 1.00 93.62 98 GLU A O 1
ATOM 778 N N . GLU A 1 99 ? 0.018 8.981 15.025 1.00 94.06 99 GLU A N 1
ATOM 779 C CA . GLU A 1 99 ? -1.369 9.017 14.540 1.00 94.06 99 GLU A CA 1
ATOM 780 C C . GLU A 1 99 ? -1.824 7.629 14.064 1.00 94.06 99 GLU A C 1
ATOM 782 O O . GLU A 1 99 ? -2.902 7.180 14.448 1.00 94.06 99 GLU A O 1
ATOM 787 N N . ILE A 1 100 ? -1.006 6.920 13.275 1.00 95.25 100 ILE A N 1
ATOM 788 C CA . ILE A 1 100 ? -1.340 5.562 12.807 1.00 95.25 100 ILE A CA 1
ATOM 789 C C . ILE A 1 100 ? -1.477 4.593 13.987 1.00 95.25 100 ILE A C 1
ATOM 791 O O . ILE A 1 100 ? -2.380 3.762 14.005 1.00 95.25 100 ILE A O 1
ATOM 795 N N . LEU A 1 101 ? -0.578 4.661 14.970 1.00 95.81 101 LEU A N 1
ATOM 796 C CA . LEU A 1 101 ? -0.658 3.800 16.149 1.00 95.81 101 LEU A CA 1
ATOM 797 C C . LEU A 1 101 ? -1.916 4.073 16.964 1.00 95.81 101 LEU A C 1
ATOM 799 O O . LEU A 1 101 ? -2.490 3.131 17.502 1.00 95.81 101 LEU A O 1
ATOM 803 N N . GLU A 1 102 ? -2.349 5.330 17.047 1.00 96.00 102 GLU A N 1
ATOM 804 C CA . GLU A 1 102 ? -3.593 5.678 17.724 1.00 96.00 102 GLU A CA 1
ATOM 805 C C . GLU A 1 102 ? -4.799 5.075 17.000 1.00 96.00 102 GLU A C 1
ATOM 807 O O . GLU A 1 102 ? -5.604 4.400 17.634 1.00 96.00 102 GLU A O 1
ATOM 812 N N . THR A 1 103 ? -4.880 5.208 15.671 1.00 95.19 103 THR A N 1
ATOM 813 C CA . THR A 1 103 ? -5.998 4.642 14.896 1.00 95.19 103 THR A CA 1
ATOM 814 C C . THR A 1 103 ? -6.015 3.112 14.884 1.00 95.19 103 THR A C 1
ATOM 816 O O . THR A 1 103 ? -7.062 2.511 14.652 1.00 95.19 103 THR A O 1
ATOM 819 N N . LEU A 1 104 ? -4.875 2.460 15.132 1.00 95.81 104 LEU A N 1
ATOM 820 C CA . LEU A 1 104 ? -4.786 1.003 15.254 1.00 95.81 104 LEU A CA 1
ATOM 821 C C . LEU A 1 104 ? -5.337 0.465 16.579 1.00 95.81 104 LEU A C 1
ATOM 823 O O . LEU A 1 104 ? -5.703 -0.706 16.627 1.00 95.81 104 LEU A O 1
ATOM 827 N N . LYS A 1 105 ? -5.416 1.277 17.641 1.00 94.19 105 LYS A N 1
ATOM 828 C CA . LYS A 1 105 ? -5.962 0.838 18.940 1.00 94.19 105 LYS A CA 1
ATOM 829 C C . LYS A 1 105 ? -7.456 0.526 18.883 1.00 94.19 105 LYS A C 1
ATOM 831 O O . LYS A 1 105 ? -7.936 -0.257 19.697 1.00 94.19 105 LYS A O 1
ATOM 836 N N . ASP A 1 106 ? -8.162 1.119 17.924 1.00 93.25 106 ASP A N 1
ATOM 837 C CA . ASP A 1 106 ? -9.591 0.895 17.697 1.00 93.25 106 ASP A CA 1
ATOM 838 C C . ASP A 1 106 ? -9.872 -0.414 16.935 1.00 93.25 106 ASP A C 1
ATOM 840 O O . ASP A 1 106 ? -11.025 -0.827 16.800 1.00 93.25 106 ASP A O 1
ATOM 844 N N . GLU A 1 107 ? -8.835 -1.081 16.418 1.00 94.00 107 GLU A N 1
ATOM 845 C CA . GLU A 1 107 ? -8.980 -2.318 15.655 1.00 94.00 107 GLU A CA 1
ATOM 846 C C . GLU A 1 107 ? -9.010 -3.535 16.596 1.00 94.00 107 GLU A C 1
ATOM 848 O O . GLU A 1 107 ? -8.121 -3.696 17.433 1.00 94.00 107 GLU A O 1
ATOM 853 N N . PRO A 1 108 ? -9.982 -4.454 16.444 1.00 93.25 108 PRO A N 1
ATOM 854 C CA . PRO A 1 108 ? -10.109 -5.616 17.327 1.00 93.25 108 PRO A CA 1
ATOM 855 C C . PRO A 1 108 ? -8.959 -6.622 17.174 1.00 93.25 108 PRO A C 1
ATOM 857 O O . PRO A 1 108 ? -8.707 -7.416 18.077 1.00 93.25 108 PRO A O 1
ATOM 860 N N . ASN A 1 109 ? -8.295 -6.626 16.017 1.00 94.81 109 ASN A N 1
ATOM 861 C CA . ASN A 1 109 ? -7.133 -7.457 15.728 1.00 94.81 109 ASN A CA 1
ATOM 862 C C . ASN A 1 109 ? -6.262 -6.757 14.685 1.00 94.81 109 ASN A C 1
ATOM 864 O O . ASN A 1 109 ? -6.729 -6.439 13.586 1.00 94.81 109 ASN A O 1
ATOM 868 N N . ILE A 1 110 ? -4.986 -6.562 15.000 1.00 96.62 110 ILE A N 1
ATOM 869 C CA . ILE A 1 110 ? -4.057 -5.893 14.095 1.00 96.62 110 ILE A CA 1
ATOM 870 C C . ILE A 1 110 ? -3.393 -6.953 13.219 1.00 96.62 110 ILE A C 1
ATOM 872 O O . ILE A 1 110 ? -2.540 -7.717 13.657 1.00 96.62 110 ILE A O 1
ATOM 876 N N . THR A 1 111 ? -3.778 -6.994 11.945 1.00 97.25 111 THR A N 1
ATOM 877 C CA . THR A 1 111 ? -3.104 -7.795 10.913 1.00 97.25 111 THR A CA 1
ATOM 878 C C . THR A 1 111 ? -2.232 -6.911 10.025 1.00 97.25 111 THR A C 1
ATOM 880 O O . THR A 1 111 ? -2.335 -5.684 10.041 1.00 97.25 111 THR A O 1
ATOM 883 N N . PHE A 1 112 ? -1.401 -7.520 9.174 1.00 97.25 112 PHE A N 1
ATOM 884 C CA . PHE A 1 112 ? -0.663 -6.773 8.149 1.00 97.25 112 PHE A CA 1
ATOM 885 C C . PHE A 1 112 ? -1.595 -5.992 7.218 1.00 97.25 112 PHE A C 1
ATOM 887 O O . PHE A 1 112 ? -1.289 -4.857 6.864 1.00 97.25 112 PHE A O 1
ATOM 894 N N . GLY A 1 113 ? -2.745 -6.572 6.859 1.00 96.56 113 GLY A N 1
ATOM 895 C CA . GLY A 1 113 ? -3.787 -5.871 6.114 1.00 96.56 113 GLY A CA 1
ATOM 896 C C . GLY A 1 113 ? -4.247 -4.620 6.858 1.00 96.56 113 GLY A C 1
ATOM 897 O O . GLY A 1 113 ? -4.186 -3.522 6.321 1.00 96.56 113 GLY A O 1
ATOM 898 N N . VAL A 1 114 ? -4.604 -4.751 8.133 1.00 97.00 114 VAL A N 1
ATOM 899 C CA . VAL A 1 114 ? -5.035 -3.610 8.953 1.00 97.00 114 VAL A CA 1
ATOM 900 C C . VAL A 1 114 ? -3.944 -2.532 9.035 1.00 97.00 114 VAL A C 1
ATOM 902 O O . VAL A 1 114 ? -4.205 -1.379 8.695 1.00 97.00 114 VAL A O 1
ATOM 905 N N . LEU A 1 115 ? -2.702 -2.891 9.366 1.00 97.00 115 LEU A N 1
ATOM 906 C CA . LEU A 1 115 ? -1.579 -1.946 9.419 1.00 97.00 115 LEU A CA 1
ATOM 907 C C . LEU A 1 115 ? -1.372 -1.207 8.085 1.00 97.00 115 LEU A C 1
ATOM 909 O O . LEU A 1 115 ? -1.253 0.019 8.044 1.00 97.00 115 LEU A O 1
ATOM 913 N N . PHE A 1 116 ? -1.352 -1.943 6.972 1.00 96.56 116 PHE A N 1
ATOM 914 C CA . PHE A 1 116 ? -1.154 -1.368 5.642 1.00 96.56 116 PHE A CA 1
ATOM 915 C C . PHE A 1 116 ? -2.317 -0.467 5.215 1.00 96.56 116 PHE A C 1
ATOM 917 O O . PHE A 1 116 ? -2.076 0.563 4.582 1.00 96.56 116 PHE A O 1
ATOM 924 N N . LYS A 1 117 ? -3.555 -0.820 5.578 1.00 96.12 117 LYS A N 1
ATOM 925 C CA . LYS A 1 117 ? -4.751 0.005 5.369 1.00 96.12 117 LYS A CA 1
ATOM 926 C C . LYS A 1 117 ? -4.596 1.356 6.053 1.00 96.12 117 LYS A C 1
ATOM 928 O O . LYS A 1 117 ? -4.754 2.377 5.391 1.00 96.12 117 LYS A O 1
ATOM 933 N N . HIS A 1 118 ? -4.244 1.378 7.340 1.00 95.88 118 HIS A N 1
ATOM 934 C CA . HIS A 1 118 ? -4.081 2.624 8.101 1.00 95.88 118 HIS A CA 1
ATOM 935 C C . HIS A 1 118 ? -2.977 3.515 7.526 1.00 95.88 118 HIS A C 1
ATOM 937 O O . HIS A 1 118 ? -3.211 4.700 7.284 1.00 95.88 118 HIS A O 1
ATOM 943 N N . LEU A 1 119 ? -1.830 2.934 7.160 1.00 94.75 119 LEU A N 1
ATOM 944 C CA . LEU A 1 119 ? -0.754 3.652 6.468 1.00 94.75 119 LEU A CA 1
ATOM 945 C C . LEU A 1 119 ? -1.237 4.289 5.146 1.00 94.75 119 LEU A C 1
ATOM 947 O O . LEU A 1 119 ? -0.982 5.463 4.868 1.00 94.75 119 LEU A O 1
ATOM 951 N N . LEU A 1 120 ? -1.957 3.531 4.313 1.00 94.69 120 LEU A N 1
ATOM 952 C CA . LEU A 1 120 ? -2.450 4.009 3.016 1.00 94.69 120 LEU A CA 1
ATOM 953 C C . LEU A 1 120 ? -3.607 5.014 3.152 1.00 94.69 120 LEU A C 1
ATOM 955 O O . LEU A 1 120 ? -3.690 5.944 2.343 1.00 94.69 120 LEU A O 1
ATOM 959 N N . LYS A 1 121 ? -4.456 4.882 4.179 1.00 94.56 121 LYS A N 1
ATOM 960 C CA . LYS A 1 121 ? -5.505 5.856 4.520 1.00 94.56 121 LYS A CA 1
ATOM 961 C C . LYS A 1 121 ? -4.900 7.167 5.018 1.00 94.56 121 LYS A C 1
ATOM 963 O O . LYS A 1 121 ? -5.348 8.218 4.563 1.00 94.56 121 LYS A O 1
ATOM 968 N N . GLN A 1 122 ? -3.846 7.138 5.840 1.00 93.62 122 GLN A N 1
ATOM 969 C CA . GLN A 1 122 ? -3.134 8.363 6.221 1.00 93.62 122 GLN A CA 1
ATOM 970 C C . GLN A 1 122 ? -2.546 9.058 4.988 1.00 93.62 122 GLN A C 1
ATOM 972 O O . GLN A 1 122 ? -2.746 10.257 4.804 1.00 93.62 122 GLN A O 1
ATOM 977 N N . TYR A 1 123 ? -1.912 8.311 4.077 1.00 93.12 123 TYR A N 1
ATOM 978 C CA . TYR A 1 123 ? -1.441 8.889 2.817 1.00 93.12 123 TYR A CA 1
ATOM 979 C C . TYR A 1 123 ? -2.578 9.538 2.014 1.00 93.12 123 TYR A C 1
ATOM 981 O O . TYR A 1 123 ? -2.436 10.669 1.551 1.00 93.12 123 TYR A O 1
ATOM 989 N N . ALA A 1 124 ? -3.713 8.850 1.862 1.00 94.12 124 ALA A N 1
ATOM 990 C CA . ALA A 1 124 ? -4.868 9.373 1.139 1.00 94.12 124 ALA A CA 1
ATOM 991 C C . ALA A 1 124 ? -5.433 10.648 1.788 1.00 94.12 124 ALA A C 1
ATOM 993 O O . ALA A 1 124 ? -5.702 11.619 1.077 1.00 94.12 124 ALA A O 1
ATOM 994 N N . LYS A 1 125 ? -5.514 10.681 3.126 1.00 93.88 125 LYS A N 1
ATOM 995 C CA . LYS A 1 125 ? -5.896 11.855 3.926 1.00 93.88 125 LYS A CA 1
ATOM 996 C C . LYS A 1 125 ? -4.954 13.033 3.673 1.00 93.88 125 LYS A C 1
ATOM 998 O O . LYS A 1 125 ? -5.430 14.118 3.347 1.00 93.88 125 LYS A O 1
ATOM 1003 N N . LEU A 1 126 ? -3.638 12.811 3.729 1.00 91.94 126 LEU A N 1
ATOM 1004 C CA . LEU A 1 126 ? -2.617 13.845 3.504 1.00 91.94 126 LEU A CA 1
ATOM 1005 C C . LEU A 1 126 ? -2.716 14.503 2.121 1.00 91.94 126 LEU A C 1
ATOM 1007 O O . LEU A 1 126 ? -2.391 15.678 1.974 1.00 91.94 126 LEU A O 1
ATOM 1011 N N . ILE A 1 127 ? -3.172 13.767 1.103 1.00 92.12 127 ILE A N 1
ATOM 1012 C CA . ILE A 1 127 ? -3.349 14.300 -0.257 1.00 92.12 127 ILE A CA 1
ATOM 1013 C C . ILE A 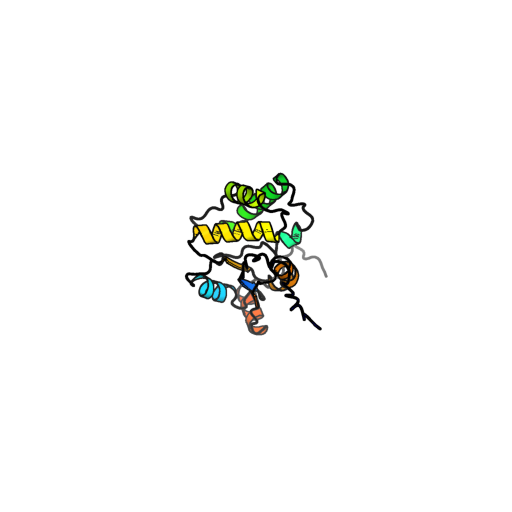1 127 ? -4.811 14.606 -0.623 1.00 92.12 127 ILE A C 1
ATOM 1015 O O . ILE A 1 127 ? -5.100 14.868 -1.793 1.00 92.12 127 ILE A O 1
ATOM 1019 N N . GLY A 1 128 ? -5.727 14.577 0.353 1.00 94.31 128 GLY A N 1
ATOM 1020 C CA . GLY A 1 128 ? -7.133 14.952 0.181 1.00 94.31 128 GLY A CA 1
ATOM 1021 C C . GLY A 1 128 ? -7.915 14.031 -0.759 1.00 94.31 128 GLY A C 1
ATOM 1022 O O . GLY A 1 128 ? -8.710 14.505 -1.573 1.00 94.31 128 GLY A O 1
ATOM 1023 N N . ARG A 1 129 ? -7.663 12.719 -0.707 1.00 94.94 129 ARG A N 1
ATOM 1024 C CA . ARG A 1 129 ? -8.318 11.722 -1.565 1.00 94.94 129 ARG A CA 1
ATOM 1025 C C . ARG A 1 129 ? -9.135 10.733 -0.724 1.00 94.94 129 ARG A C 1
ATOM 1027 O O . ARG A 1 129 ? -8.626 10.231 0.270 1.00 94.94 129 ARG A O 1
ATOM 1034 N N . PRO A 1 130 ? -10.369 10.402 -1.140 1.00 93.62 130 PRO A N 1
ATOM 1035 C CA . PRO A 1 130 ? -11.273 9.554 -0.362 1.00 93.62 130 PRO A CA 1
ATOM 1036 C C . PRO A 1 130 ? -10.958 8.057 -0.452 1.00 93.62 130 PRO A C 1
ATOM 1038 O O . PRO A 1 130 ? -11.366 7.299 0.418 1.00 93.62 130 PRO A O 1
ATOM 1041 N N . ARG A 1 131 ? -10.273 7.606 -1.510 1.00 94.50 131 ARG A N 1
ATOM 1042 C CA . ARG A 1 131 ? -9.900 6.197 -1.695 1.00 94.50 131 ARG A CA 1
ATOM 1043 C C . ARG A 1 131 ? -8.400 6.054 -1.801 1.00 94.50 131 ARG A C 1
ATOM 1045 O O . ARG A 1 131 ? -7.715 6.971 -2.254 1.00 94.50 131 ARG A O 1
ATOM 1052 N N . TRP A 1 132 ? -7.917 4.865 -1.487 1.00 95.44 132 TRP A N 1
ATOM 1053 C CA . TRP A 1 132 ? -6.515 4.505 -1.579 1.00 95.44 132 TRP A CA 1
ATOM 1054 C C . TRP A 1 132 ? -6.302 3.309 -2.514 1.00 95.44 132 TRP A C 1
ATOM 1056 O O . TRP A 1 132 ? -7.216 2.565 -2.874 1.00 95.44 132 TRP A O 1
ATOM 1066 N N . GLY A 1 133 ? -5.064 3.155 -2.952 1.00 95.81 133 GLY A N 1
ATOM 1067 C CA . GLY A 1 133 ? -4.605 2.060 -3.778 1.00 95.81 133 GLY A CA 1
ATOM 1068 C C . GLY A 1 133 ? -3.095 1.918 -3.675 1.00 95.81 133 GLY A C 1
ATOM 1069 O O . GLY A 1 133 ? -2.384 2.817 -3.219 1.00 95.81 133 GLY A O 1
ATOM 1070 N N . LEU A 1 134 ? -2.595 0.772 -4.116 1.00 95.69 134 LEU A N 1
ATOM 1071 C CA . LEU A 1 134 ? -1.191 0.423 -4.009 1.00 95.69 134 LEU A CA 1
ATOM 1072 C C . LEU A 1 134 ? -0.677 -0.115 -5.335 1.00 95.69 134 LEU A C 1
ATOM 1074 O O . LEU A 1 134 ? -1.158 -1.117 -5.859 1.00 95.69 134 LEU A O 1
ATOM 1078 N N . LYS A 1 135 ? 0.387 0.502 -5.836 1.00 94.56 135 LYS A N 1
ATOM 1079 C CA . LYS A 1 135 ? 1.187 -0.078 -6.907 1.00 94.56 135 LYS A CA 1
ATOM 1080 C C . LYS A 1 135 ? 2.535 -0.474 -6.349 1.00 94.56 135 LYS A C 1
ATOM 1082 O O . LYS A 1 135 ? 3.294 0.387 -5.919 1.00 94.56 135 LYS A O 1
ATOM 1087 N N . THR A 1 136 ? 2.856 -1.749 -6.496 1.00 91.06 136 THR A N 1
ATOM 1088 C CA . THR A 1 136 ? 4.211 -2.271 -6.364 1.00 91.06 136 THR A CA 1
ATOM 1089 C C . THR A 1 136 ? 4.342 -3.408 -7.379 1.00 91.06 136 THR A C 1
ATOM 1091 O O . THR A 1 136 ? 3.447 -4.252 -7.444 1.00 91.06 136 THR A O 1
ATOM 1094 N N . PRO A 1 137 ? 5.392 -3.436 -8.226 1.00 87.38 137 PRO A N 1
ATOM 1095 C CA . PRO A 1 137 ? 5.630 -4.583 -9.100 1.00 87.38 137 PRO A CA 1
ATOM 1096 C C . PRO A 1 137 ? 5.639 -5.871 -8.278 1.00 87.38 137 PRO A C 1
ATOM 1098 O O . PRO A 1 137 ? 6.155 -5.852 -7.160 1.00 87.38 137 PRO A O 1
ATOM 1101 N N . HIS A 1 138 ? 5.120 -6.967 -8.828 1.00 91.31 138 HIS A N 1
ATOM 1102 C CA . HIS A 1 138 ? 5.020 -8.263 -8.143 1.00 91.31 138 HIS A CA 1
ATOM 1103 C C . HIS A 1 138 ? 3.939 -8.385 -7.061 1.00 91.31 138 HIS A C 1
ATOM 1105 O O . HIS A 1 138 ? 3.885 -9.409 -6.381 1.00 91.31 138 HIS A O 1
ATOM 1111 N N . ASN A 1 139 ? 3.054 -7.394 -6.901 1.00 91.44 139 ASN A N 1
ATOM 1112 C CA . ASN A 1 139 ? 1.869 -7.536 -6.044 1.00 91.44 139 ASN A CA 1
ATOM 1113 C C . ASN A 1 139 ? 0.966 -8.708 -6.469 1.00 91.44 139 ASN A C 1
ATOM 1115 O O . ASN A 1 139 ? 0.282 -9.279 -5.629 1.00 91.44 139 ASN A O 1
ATOM 1119 N N . GLU A 1 140 ? 0.977 -9.092 -7.747 1.00 93.94 140 GLU A N 1
ATOM 1120 C CA . GLU A 1 140 ? 0.234 -10.236 -8.279 1.00 93.94 140 GLU A CA 1
ATOM 1121 C C . GLU A 1 140 ? 0.603 -11.560 -7.590 1.00 93.94 140 GLU A C 1
ATOM 1123 O O . GLU A 1 140 ? -0.276 -12.396 -7.391 1.00 93.94 140 GLU A O 1
ATOM 1128 N N . PHE A 1 141 ? 1.854 -11.721 -7.137 1.00 95.56 141 PHE A N 1
ATOM 1129 C CA . PHE A 1 141 ? 2.297 -12.902 -6.380 1.00 95.56 141 PHE A CA 1
ATOM 1130 C C . PHE A 1 141 ? 1.792 -12.929 -4.933 1.00 95.56 141 PHE A C 1
ATOM 1132 O O . PHE A 1 141 ? 1.951 -13.936 -4.253 1.00 95.56 141 PHE A O 1
ATOM 1139 N N . TRP A 1 142 ? 1.206 -11.829 -4.460 1.00 96.38 142 TRP A N 1
ATOM 1140 C CA . TRP A 1 142 ? 0.618 -11.691 -3.126 1.00 96.38 142 TRP A CA 1
ATOM 1141 C C . TRP A 1 142 ? -0.893 -11.463 -3.200 1.00 96.38 142 TRP A C 1
ATOM 1143 O O . TRP A 1 142 ? -1.491 -11.002 -2.233 1.00 96.38 142 TRP A O 1
ATOM 1153 N N . SER A 1 143 ? -1.507 -11.743 -4.353 1.00 95.56 143 SER A N 1
ATOM 1154 C CA . SER A 1 143 ? -2.929 -11.493 -4.587 1.00 95.56 143 SER A CA 1
ATOM 1155 C C . SER A 1 143 ? -3.823 -12.236 -3.596 1.00 95.56 143 SER A C 1
ATOM 1157 O O . SER A 1 143 ? -4.737 -11.612 -3.073 1.00 95.56 143 SER A O 1
ATOM 1159 N N . ASP A 1 144 ? -3.513 -13.489 -3.254 1.00 96.31 144 ASP A N 1
ATOM 1160 C CA . ASP A 1 144 ? -4.276 -14.256 -2.259 1.00 96.31 144 ASP A CA 1
ATOM 1161 C C . ASP A 1 144 ? -4.298 -13.554 -0.893 1.00 96.31 144 ASP A C 1
ATOM 1163 O O . ASP A 1 144 ? -5.367 -13.252 -0.375 1.00 96.31 144 ASP A O 1
ATOM 1167 N N . ALA A 1 145 ? -3.128 -13.182 -0.361 1.00 96.25 145 ALA A N 1
ATOM 1168 C CA . ALA A 1 145 ? -3.022 -12.468 0.915 1.00 96.25 145 ALA A CA 1
ATOM 1169 C C . ALA A 1 145 ? -3.675 -11.071 0.867 1.00 96.25 145 ALA A C 1
ATOM 1171 O O . ALA A 1 145 ? -4.239 -10.601 1.855 1.00 96.25 145 ALA A O 1
ATOM 1172 N N . ILE A 1 146 ? -3.620 -10.401 -0.290 1.00 96.25 146 ILE A N 1
ATOM 1173 C CA . ILE A 1 146 ? -4.291 -9.115 -0.514 1.00 96.25 146 ILE A CA 1
ATOM 1174 C C . ILE A 1 146 ? -5.814 -9.283 -0.490 1.00 96.25 146 ILE A C 1
ATOM 1176 O O . ILE A 1 146 ? -6.486 -8.469 0.135 1.00 96.25 146 ILE A O 1
ATOM 1180 N N . PHE A 1 147 ? -6.366 -10.295 -1.164 1.00 96.56 147 PHE A N 1
ATOM 1181 C CA . PHE A 1 147 ? -7.810 -10.543 -1.203 1.00 96.56 147 PHE A CA 1
ATOM 1182 C C . PHE A 1 147 ? -8.342 -11.116 0.111 1.00 96.56 147 PHE A C 1
ATOM 1184 O O . PHE A 1 147 ? -9.479 -10.834 0.471 1.00 96.56 147 PHE A O 1
ATOM 1191 N N . GLU A 1 148 ? -7.522 -11.858 0.853 1.00 95.62 148 GLU A N 1
ATOM 1192 C CA . GLU A 1 148 ? -7.831 -12.267 2.222 1.00 95.62 148 GLU A CA 1
ATOM 1193 C C . GLU A 1 148 ? -7.938 -11.047 3.146 1.00 95.62 148 GLU A C 1
ATOM 1195 O O . GLU A 1 148 ? -8.912 -10.907 3.883 1.00 95.62 148 GLU A O 1
ATOM 1200 N N . ALA A 1 149 ? -6.981 -10.117 3.060 1.00 95.50 149 ALA A N 1
ATOM 1201 C CA . ALA A 1 149 ? -7.017 -8.876 3.830 1.00 95.50 149 ALA A CA 1
ATOM 1202 C C . ALA A 1 149 ? -8.129 -7.910 3.381 1.00 95.50 149 ALA A C 1
ATOM 1204 O O . ALA A 1 149 ? -8.671 -7.174 4.205 1.00 95.50 149 ALA A O 1
ATOM 1205 N N . TYR A 1 150 ? -8.450 -7.889 2.084 1.00 96.12 150 TYR A N 1
ATOM 1206 C CA . TYR A 1 150 ? -9.402 -6.966 1.465 1.00 96.12 150 TYR A CA 1
ATOM 1207 C C . TYR A 1 150 ? -10.281 -7.694 0.429 1.00 96.12 150 TYR A C 1
ATOM 1209 O O . TYR A 1 150 ? -9.990 -7.655 -0.775 1.00 96.12 150 TYR A O 1
ATOM 1217 N N . PRO A 1 151 ? -11.385 -8.332 0.855 1.00 95.81 151 PRO A N 1
ATOM 1218 C CA . PRO A 1 151 ? -12.224 -9.144 -0.034 1.00 95.81 151 PRO A CA 1
ATOM 1219 C C . PRO A 1 151 ? -12.847 -8.384 -1.213 1.00 95.81 151 PRO A C 1
ATOM 1221 O O . PRO A 1 151 ? -13.208 -8.973 -2.231 1.00 95.81 151 PRO A O 1
ATOM 1224 N N . ASP A 1 152 ? -12.980 -7.065 -1.099 1.00 95.12 152 ASP A N 1
ATOM 1225 C CA . ASP A 1 152 ? -13.552 -6.186 -2.117 1.00 95.12 152 ASP A CA 1
ATOM 1226 C C . ASP A 1 152 ? -12.498 -5.455 -2.973 1.00 95.12 152 ASP A C 1
ATOM 1228 O O . ASP A 1 152 ? -12.849 -4.623 -3.823 1.00 95.12 152 ASP A O 1
ATOM 1232 N N . ALA A 1 153 ? -11.213 -5.780 -2.792 1.00 96.62 153 ALA A N 1
ATOM 1233 C CA . ALA A 1 153 ? -10.123 -5.223 -3.578 1.00 96.62 153 ALA A CA 1
ATOM 1234 C C . ALA A 1 153 ? -10.265 -5.526 -5.075 1.00 96.62 153 ALA A C 1
ATOM 1236 O O . ALA A 1 153 ? -10.876 -6.507 -5.510 1.00 96.62 153 ALA A O 1
ATOM 1237 N N . LYS A 1 154 ? -9.642 -4.683 -5.901 1.00 96.44 154 LYS A N 1
ATOM 1238 C CA . LYS A 1 154 ? -9.479 -4.926 -7.339 1.00 96.44 154 LYS A CA 1
ATOM 1239 C C . LYS A 1 154 ? -8.001 -4.954 -7.694 1.00 96.44 154 LYS A C 1
ATOM 1241 O O . LYS A 1 154 ? -7.281 -4.004 -7.400 1.00 96.44 154 LYS A O 1
ATOM 1246 N N . MET A 1 155 ? -7.565 -6.021 -8.361 1.00 96.94 155 MET A N 1
ATOM 1247 C CA . MET A 1 155 ? -6.207 -6.157 -8.888 1.00 96.94 155 MET A CA 1
ATOM 1248 C C . MET A 1 155 ? -6.190 -5.834 -10.383 1.00 96.94 155 MET A C 1
ATOM 1250 O O . MET A 1 155 ? -6.903 -6.451 -11.170 1.00 96.94 155 MET A O 1
ATOM 1254 N N . ILE A 1 156 ? -5.335 -4.899 -10.779 1.00 96.50 156 ILE A N 1
ATOM 1255 C CA . ILE A 1 156 ? -4.996 -4.617 -12.171 1.00 96.50 156 ILE A CA 1
ATOM 1256 C C . ILE A 1 156 ? -3.655 -5.292 -12.444 1.00 96.50 156 ILE A C 1
ATOM 1258 O O . ILE A 1 156 ? -2.603 -4.796 -12.036 1.00 96.50 156 ILE A O 1
ATOM 1262 N N . HIS A 1 157 ? -3.702 -6.441 -13.114 1.00 96.38 157 HIS A N 1
ATOM 1263 C CA . HIS A 1 157 ? -2.520 -7.199 -13.510 1.00 96.38 157 HIS A CA 1
ATOM 1264 C C . HIS A 1 157 ? -2.090 -6.788 -14.921 1.00 96.38 157 HIS A C 1
ATOM 1266 O O . HIS A 1 157 ? -2.764 -7.095 -15.903 1.00 96.38 157 HIS A O 1
ATOM 1272 N N . LEU A 1 158 ? -0.969 -6.071 -15.026 1.00 95.19 158 LEU A N 1
ATOM 1273 C CA . LEU A 1 158 ? -0.438 -5.651 -16.317 1.00 95.19 158 LEU A CA 1
ATOM 1274 C C . LEU A 1 158 ? 0.385 -6.765 -16.960 1.00 95.19 158 LEU A C 1
ATOM 1276 O O . LEU A 1 158 ? 1.384 -7.216 -16.398 1.00 95.19 158 LEU A O 1
ATOM 1280 N N . ILE A 1 159 ? 0.019 -7.103 -18.193 1.00 94.12 159 ILE A N 1
ATOM 1281 C CA . ILE A 1 159 ? 0.755 -8.022 -19.055 1.00 94.12 159 ILE A CA 1
ATOM 1282 C C . ILE A 1 159 ? 1.322 -7.216 -20.224 1.00 94.12 159 ILE A C 1
ATOM 1284 O O . ILE A 1 159 ? 0.621 -6.421 -20.847 1.00 94.12 159 ILE A O 1
ATOM 1288 N N . ARG A 1 160 ? 2.608 -7.417 -20.507 1.00 93.56 160 ARG A N 1
ATOM 1289 C CA . ARG A 1 160 ? 3.309 -6.870 -21.671 1.00 93.56 160 ARG A CA 1
ATOM 1290 C C . ARG A 1 160 ? 4.023 -8.014 -22.378 1.00 93.56 160 ARG A C 1
ATOM 1292 O O . ARG A 1 160 ? 4.366 -8.999 -21.728 1.00 93.56 160 ARG A O 1
ATOM 1299 N N . ASP A 1 161 ? 4.240 -7.879 -23.684 1.00 95.31 161 ASP A N 1
ATOM 1300 C CA . ASP A 1 161 ? 5.019 -8.846 -24.456 1.00 95.31 161 ASP A CA 1
ATOM 1301 C C . ASP A 1 161 ? 6.353 -9.158 -23.740 1.00 95.31 161 ASP A C 1
ATOM 1303 O O . ASP A 1 161 ? 7.086 -8.230 -23.376 1.00 95.31 161 ASP A O 1
ATOM 1307 N N . PRO A 1 162 ? 6.679 -10.439 -23.491 1.00 91.62 162 PRO A N 1
ATOM 1308 C CA . PRO A 1 162 ? 7.879 -10.803 -22.745 1.00 91.62 162 PRO A CA 1
ATOM 1309 C C . PRO A 1 162 ? 9.172 -10.373 -23.452 1.00 91.62 162 PRO A C 1
ATOM 1311 O O . PRO A 1 162 ? 10.163 -10.100 -22.776 1.00 91.62 162 PRO A O 1
ATOM 1314 N N . ARG A 1 163 ? 9.173 -10.255 -24.788 1.00 93.00 163 ARG A N 1
ATOM 1315 C CA . ARG A 1 163 ? 10.334 -9.794 -25.566 1.00 93.00 163 ARG A CA 1
ATOM 1316 C C . ARG A 1 163 ? 10.602 -8.316 -25.312 1.00 93.00 163 ARG A C 1
ATOM 1318 O O . ARG A 1 163 ? 11.736 -7.933 -25.047 1.00 93.00 163 ARG A O 1
ATOM 1325 N N . ASP A 1 164 ? 9.546 -7.507 -25.299 1.00 92.19 164 ASP A N 1
ATOM 1326 C CA . ASP A 1 164 ? 9.616 -6.088 -24.942 1.00 92.19 164 ASP A CA 1
ATOM 1327 C C . ASP A 1 164 ? 10.124 -5.879 -23.513 1.00 92.19 164 ASP A C 1
ATOM 1329 O O . ASP A 1 164 ? 10.898 -4.957 -23.238 1.00 92.19 164 ASP A O 1
ATOM 1333 N N . VAL A 1 165 ? 9.653 -6.716 -22.582 1.00 90.00 165 VAL A N 1
ATOM 1334 C CA . VAL A 1 165 ? 10.113 -6.677 -21.194 1.00 90.00 165 VAL A CA 1
ATOM 1335 C C . VAL A 1 165 ? 11.599 -7.009 -21.133 1.00 90.00 165 VAL A C 1
ATOM 1337 O O . VAL A 1 165 ? 12.341 -6.225 -20.547 1.00 90.00 165 VAL A O 1
ATOM 1340 N N . ALA A 1 166 ? 12.038 -8.099 -21.770 1.00 88.25 166 ALA A N 1
ATOM 1341 C CA . ALA A 1 166 ? 13.440 -8.513 -21.799 1.00 88.25 166 ALA A CA 1
ATOM 1342 C C . ALA A 1 166 ? 14.351 -7.404 -22.347 1.00 88.25 166 ALA A C 1
ATOM 1344 O O . ALA A 1 166 ? 15.282 -6.991 -21.659 1.00 88.25 166 ALA A O 1
ATOM 1345 N N . VAL A 1 167 ? 14.012 -6.833 -23.509 1.00 90.19 167 VAL A N 1
ATOM 1346 C CA . VAL A 1 167 ? 14.756 -5.711 -24.107 1.00 90.19 167 VAL A CA 1
ATOM 1347 C C . VAL A 1 167 ? 14.798 -4.502 -23.166 1.00 90.19 167 VAL A C 1
ATOM 1349 O O . VAL A 1 167 ? 15.833 -3.857 -23.021 1.00 90.19 167 VAL A O 1
ATOM 1352 N N . SER A 1 168 ? 13.700 -4.188 -22.469 1.00 87.44 168 SER A N 1
ATOM 1353 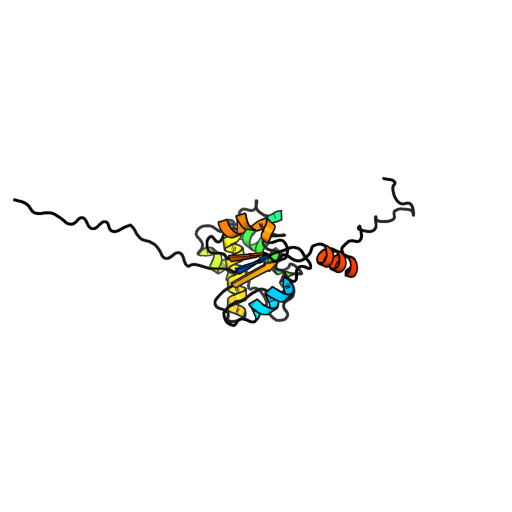C CA . SER A 1 168 ? 13.696 -3.077 -21.511 1.00 87.44 168 SER A CA 1
ATOM 1354 C C . SER A 1 168 ? 14.480 -3.358 -20.224 1.00 87.44 168 SER A C 1
ATOM 1356 O O . SER A 1 168 ? 14.876 -2.392 -19.564 1.00 87.44 168 SER A O 1
ATOM 1358 N N . VAL A 1 169 ? 14.610 -4.614 -19.794 1.00 85.94 169 VAL A N 1
ATOM 1359 C CA . VAL A 1 169 ? 15.429 -4.999 -18.633 1.00 85.94 169 VAL A CA 1
ATOM 1360 C C . VAL A 1 169 ? 16.910 -4.890 -19.001 1.00 85.94 169 VAL A C 1
ATOM 1362 O O . VAL A 1 169 ? 17.656 -4.233 -18.270 1.00 85.94 169 VAL A O 1
ATOM 1365 N N . ASP A 1 170 ? 17.298 -5.443 -20.152 1.00 84.94 170 ASP A N 1
ATOM 1366 C CA . ASP A 1 170 ? 18.658 -5.375 -20.707 1.00 84.94 170 ASP A CA 1
ATOM 1367 C C . ASP A 1 170 ? 19.114 -3.921 -20.900 1.00 84.94 170 ASP A C 1
ATOM 1369 O O . ASP A 1 170 ? 20.138 -3.492 -20.366 1.00 84.94 170 ASP A O 1
ATOM 1373 N N . SER A 1 171 ? 18.264 -3.069 -21.488 1.00 83.31 171 SER A N 1
ATOM 1374 C CA . SER A 1 171 ? 18.579 -1.643 -21.676 1.00 83.31 171 SER A CA 1
ATOM 1375 C C . SER A 1 171 ? 18.814 -0.871 -20.365 1.00 83.31 171 SER A C 1
ATOM 1377 O O . SER A 1 171 ? 19.250 0.282 -20.382 1.00 83.31 171 SER A O 1
ATOM 1379 N N . ARG A 1 172 ? 18.435 -1.441 -19.214 1.00 81.38 172 ARG A N 1
ATOM 1380 C CA . ARG A 1 172 ? 18.641 -0.872 -17.875 1.00 81.38 172 ARG A CA 1
ATOM 1381 C C . ARG A 1 172 ? 19.841 -1.491 -17.153 1.00 81.38 172 ARG A C 1
ATOM 1383 O O . ARG A 1 172 ? 20.166 -1.015 -16.065 1.00 81.38 172 ARG A O 1
ATOM 1390 N N . GLY A 1 173 ? 20.466 -2.520 -17.728 1.00 77.25 173 GLY A N 1
ATOM 1391 C CA . GLY A 1 173 ? 21.517 -3.326 -17.110 1.00 77.25 173 GLY A CA 1
ATOM 1392 C C . GLY A 1 173 ? 21.028 -4.112 -15.895 1.00 77.25 173 GLY A C 1
ATOM 1393 O O . GLY A 1 173 ? 21.796 -4.329 -14.961 1.00 77.25 173 GLY A O 1
ATOM 1394 N N . TRP A 1 174 ? 19.737 -4.450 -15.852 1.00 72.25 174 TRP A N 1
ATOM 1395 C CA . TRP A 1 174 ? 19.108 -5.165 -14.732 1.00 72.25 174 TRP A CA 1
ATOM 1396 C C . TRP A 1 174 ? 19.175 -6.689 -14.876 1.00 72.25 174 TRP A C 1
ATOM 1398 O O . TRP A 1 174 ? 18.820 -7.411 -13.950 1.00 72.25 174 TRP A O 1
ATOM 1408 N N . ASP A 1 175 ? 19.621 -7.162 -16.031 1.00 66.00 175 ASP A N 1
ATOM 1409 C CA . ASP A 1 175 ? 19.894 -8.553 -16.379 1.00 66.00 175 ASP A CA 1
ATOM 1410 C C . ASP A 1 175 ? 21.365 -8.949 -16.171 1.00 66.00 175 ASP A C 1
ATOM 1412 O O . ASP A 1 175 ? 21.709 -10.124 -16.298 1.00 66.00 175 ASP A O 1
ATOM 1416 N N . LYS A 1 176 ? 22.241 -7.994 -15.831 1.00 55.25 176 LYS A N 1
ATOM 1417 C CA . LYS A 1 176 ? 23.649 -8.296 -15.581 1.00 55.25 176 LYS A CA 1
ATOM 1418 C C . LYS A 1 176 ? 23.766 -9.173 -14.331 1.00 55.25 176 LYS A C 1
ATOM 1420 O O . LYS A 1 176 ? 23.308 -8.752 -13.263 1.00 55.25 176 LYS A O 1
ATOM 1425 N N . PRO A 1 177 ? 24.392 -10.363 -14.414 1.00 51.66 177 PRO A N 1
ATOM 1426 C CA . PRO A 1 177 ? 24.756 -11.095 -13.213 1.00 51.66 177 PRO A CA 1
ATOM 1427 C C . PRO A 1 177 ? 25.615 -10.174 -12.344 1.00 51.66 177 PRO A C 1
ATOM 1429 O O . PRO A 1 177 ? 26.481 -9.472 -12.869 1.00 51.66 177 PRO A O 1
ATOM 1432 N N . LEU A 1 178 ? 25.348 -10.148 -11.031 1.00 49.78 178 LEU A N 1
ATOM 1433 C CA . LEU A 1 178 ? 26.205 -9.456 -10.067 1.00 49.78 178 LEU A CA 1
ATOM 1434 C C . LEU A 1 178 ? 27.651 -9.841 -10.390 1.00 49.78 178 LEU A C 1
ATOM 1436 O O . LEU A 1 178 ? 27.963 -11.035 -10.412 1.00 49.78 178 LEU A O 1
ATOM 1440 N N . GLU A 1 179 ? 28.505 -8.861 -10.695 1.00 50.75 179 GLU A N 1
ATOM 1441 C CA . GLU A 1 179 ? 29.929 -9.134 -10.865 1.00 50.75 179 GLU A CA 1
ATOM 1442 C C . GLU A 1 179 ? 30.385 -9.870 -9.604 1.00 50.75 179 GLU A C 1
ATOM 1444 O O . GLU A 1 179 ? 30.229 -9.364 -8.488 1.00 50.75 179 GLU A O 1
ATOM 1449 N N . LYS A 1 180 ? 30.857 -11.115 -9.764 1.00 44.94 180 LYS A N 1
ATOM 1450 C CA . LYS A 1 180 ? 31.410 -11.865 -8.636 1.00 44.94 180 LYS A CA 1
ATOM 1451 C C . LYS A 1 180 ? 32.509 -10.976 -8.042 1.00 44.94 180 LYS A C 1
ATOM 1453 O O . LYS A 1 180 ? 33.344 -10.502 -8.817 1.00 44.94 180 LYS A O 1
ATOM 1458 N N . PRO A 1 181 ? 32.539 -10.724 -6.721 1.00 44.66 181 PRO A N 1
ATOM 1459 C CA . PRO A 1 181 ? 33.640 -9.981 -6.134 1.00 44.66 181 PRO A CA 1
ATOM 1460 C C . PRO A 1 181 ? 34.941 -10.682 -6.522 1.00 44.66 181 PRO A C 1
ATOM 1462 O O . PRO A 1 181 ? 35.137 -11.867 -6.246 1.00 44.66 181 PRO A O 1
ATOM 1465 N N . VAL A 1 182 ? 35.799 -9.958 -7.233 1.00 51.94 182 VAL A N 1
ATOM 1466 C CA . VAL A 1 182 ? 37.091 -10.465 -7.676 1.00 51.94 182 VAL A CA 1
ATOM 1467 C C . VAL A 1 182 ? 37.992 -10.533 -6.448 1.00 51.94 182 VAL A C 1
ATOM 1469 O O . VAL A 1 182 ? 38.554 -9.529 -6.023 1.00 51.94 182 VAL A O 1
ATOM 1472 N N . VAL A 1 183 ? 38.131 -11.719 -5.857 1.00 52.97 183 VAL A N 1
ATOM 1473 C CA . VAL A 1 183 ? 39.166 -11.982 -4.852 1.00 52.97 183 VAL A CA 1
ATOM 1474 C C . VAL A 1 183 ? 40.393 -12.507 -5.596 1.00 52.97 183 VAL A C 1
ATOM 1476 O O . VAL A 1 183 ? 40.338 -13.556 -6.232 1.00 52.97 183 VAL A O 1
ATOM 1479 N N . ASN A 1 184 ? 41.501 -11.764 -5.554 1.00 48.38 184 ASN A N 1
ATOM 1480 C CA . ASN A 1 184 ? 42.791 -12.146 -6.152 1.00 48.38 184 ASN A CA 1
ATOM 1481 C C . ASN A 1 184 ? 42.764 -12.453 -7.668 1.00 48.38 184 ASN A C 1
ATOM 1483 O O . ASN A 1 184 ? 43.464 -13.348 -8.140 1.00 48.38 184 ASN A O 1
ATOM 1487 N N . GLY A 1 185 ? 41.975 -11.708 -8.451 1.00 53.38 185 GLY A N 1
ATOM 1488 C CA . GLY A 1 185 ? 42.109 -11.672 -9.916 1.00 53.38 185 GLY A CA 1
ATOM 1489 C C . GLY A 1 185 ? 41.724 -12.951 -10.669 1.00 53.38 185 GLY A C 1
ATOM 1490 O O . GLY A 1 185 ? 42.056 -13.071 -11.847 1.00 53.38 185 GLY A O 1
ATOM 1491 N N . LYS A 1 186 ? 41.042 -13.913 -10.035 1.00 41.41 186 LYS A N 1
ATOM 1492 C CA . LYS A 1 186 ? 40.593 -15.147 -10.696 1.00 41.41 186 LYS A CA 1
ATOM 1493 C C . LYS A 1 186 ? 39.109 -15.397 -10.447 1.00 41.41 186 LYS A C 1
ATOM 1495 O O . LYS A 1 186 ? 38.672 -15.500 -9.306 1.00 41.41 186 LYS A O 1
ATOM 1500 N N . ASN A 1 187 ? 38.345 -15.531 -11.530 1.00 45.84 187 ASN A N 1
ATOM 1501 C CA . ASN A 1 187 ? 36.967 -16.014 -11.470 1.00 45.84 187 ASN A CA 1
ATOM 1502 C C . ASN A 1 187 ? 36.958 -17.483 -11.022 1.00 45.84 187 ASN A C 1
ATOM 1504 O O . ASN A 1 187 ? 37.701 -18.298 -11.569 1.00 45.84 187 ASN A O 1
ATOM 1508 N N . LEU A 1 188 ? 36.114 -17.823 -10.043 1.00 43.16 188 LEU A N 1
ATOM 1509 C CA . LEU A 1 188 ? 35.893 -19.213 -9.633 1.00 43.16 188 LEU A CA 1
ATOM 1510 C C . LEU A 1 188 ? 35.196 -19.996 -10.766 1.00 43.16 188 LEU A C 1
ATOM 1512 O O . LEU A 1 188 ? 34.221 -19.465 -11.321 1.00 43.16 188 LEU A O 1
ATOM 1516 N N . PRO A 1 189 ? 35.674 -21.214 -11.101 1.00 49.44 189 PRO A N 1
ATOM 1517 C CA . PRO A 1 189 ? 35.086 -22.051 -12.145 1.00 49.44 189 PRO A CA 1
ATOM 1518 C C . PRO A 1 189 ? 33.680 -22.543 -11.764 1.00 49.44 189 PRO A C 1
ATOM 1520 O O . PRO A 1 189 ? 33.301 -22.493 -10.593 1.00 49.44 189 PRO A O 1
ATOM 1523 N N . ASN A 1 190 ? 32.923 -22.950 -12.790 1.00 51.28 190 ASN A N 1
ATOM 1524 C CA . ASN A 1 190 ? 31.542 -23.442 -12.695 1.00 51.28 190 ASN A CA 1
ATOM 1525 C C . ASN A 1 190 ? 31.416 -24.723 -11.871 1.00 51.28 190 ASN A C 1
ATOM 1527 O O . ASN A 1 190 ? 32.318 -25.581 -11.994 1.00 51.28 190 ASN A O 1
#

Secondary structure (DSSP, 8-state):
----------------------EEEEE-TTSSHHHHHHHHHTSTTEEE-SS---IIIIIIHHHTTS-TTSHHHHHHHHHHHHHSTTGGGSTT----HHHHHHHHTT-SS--HHHHHHHHHHHHHHHTT-SEEEEE-TTGGGGHHHHHHH-TT-EEEEE---HHHHHHHHHTTT-SSPPPPP-STT-PPP-

Foldseek 3Di:
DDDDDDDDPDDDDDPPPPQQQAEEEEEAPPLCSLVVLVVVCVDQAEHEPNFAQCLVVPLCVVPVPDQVVPLVSVLVSLVVSQPDPRNVPDPPDHDDSVVLSVVCVPPPGDHSLSSVSSRQVSSCVVVVHNHYYYYDYPCVVVVVVNCVSRVNYHYDYRDDDVVSVVVVCVVVVVPPDDDDPDDPNDDDDD